Protein AF-A0A166DJD4-F1 (afdb_monomer_lite)

InterPro domains:
  IPR007404 YdjM inner membrane [PF04307] (31-165)

Sequence (188 aa):
MIIVGLLIFIALYLFNLAYILGIMICILAIILYFSNHRGFTHSLVGISILSGLIFLIIILGSSIVTSSINLIPISQMANNKELSIIIITIFMVFLFLNRRLLAAFLILFLSGIVFFPIVNISWYSVLFPLLLGFISHLILDSFTPSGIELFRPFSSKKVHKKFGIAMMILFGLLAIFNWVNILRFGLF

Structure (mmCIF, N/CA/C/O backbone):
data_AF-A0A166DJD4-F1
#
_entry.id   AF-A0A166DJD4-F1
#
loop_
_atom_site.group_PDB
_atom_site.id
_atom_site.type_symbol
_atom_site.label_atom_id
_atom_site.label_alt_id
_atom_site.label_comp_id
_atom_site.label_asym_id
_atom_site.label_entity_id
_atom_site.label_seq_id
_atom_site.pdbx_PDB_ins_code
_atom_site.Cartn_x
_atom_site.Cartn_y
_atom_site.Cartn_z
_atom_site.occupancy
_atom_site.B_iso_or_equiv
_atom_site.auth_seq_id
_atom_site.auth_comp_id
_atom_site.auth_asym_id
_atom_site.auth_atom_id
_atom_site.pdbx_PDB_model_num
ATOM 1 N N . MET A 1 1 ? -11.252 8.119 -13.036 1.00 83.25 1 MET A N 1
ATOM 2 C CA . MET A 1 1 ? -10.478 6.924 -12.626 1.00 83.25 1 MET A CA 1
ATOM 3 C C . MET A 1 1 ? -10.819 5.707 -13.466 1.00 83.25 1 MET A C 1
ATOM 5 O O . MET A 1 1 ? -9.921 5.201 -14.116 1.00 83.25 1 MET A O 1
ATOM 9 N N . ILE A 1 2 ? -12.090 5.294 -13.539 1.00 87.81 2 ILE A N 1
ATOM 10 C CA . ILE A 1 2 ? -12.510 4.148 -14.373 1.00 87.81 2 ILE A CA 1
ATOM 11 C C . ILE A 1 2 ? -12.087 4.328 -15.842 1.00 87.81 2 ILE A C 1
ATOM 13 O O . ILE A 1 2 ? -11.472 3.437 -16.406 1.00 87.81 2 ILE A O 1
ATOM 17 N N . ILE A 1 3 ? -12.302 5.516 -16.425 1.00 89.00 3 ILE A N 1
ATOM 18 C CA . ILE A 1 3 ? -11.871 5.830 -17.803 1.00 89.00 3 ILE A CA 1
ATOM 19 C C . ILE A 1 3 ? -10.354 5.650 -17.982 1.00 89.00 3 ILE A C 1
ATOM 21 O O . ILE A 1 3 ? -9.914 5.074 -18.967 1.00 89.00 3 ILE A O 1
ATOM 25 N N . VAL A 1 4 ? -9.550 6.093 -17.011 1.00 88.06 4 VAL A N 1
ATOM 26 C CA . VAL A 1 4 ? -8.086 5.941 -17.048 1.00 88.06 4 VAL A CA 1
ATOM 27 C C . VAL A 1 4 ? -7.696 4.465 -16.961 1.00 88.06 4 VAL A C 1
ATOM 29 O O . VAL A 1 4 ? -6.849 4.020 -17.723 1.00 88.06 4 VAL A O 1
ATOM 32 N N . GLY A 1 5 ? -8.349 3.689 -16.091 1.00 88.69 5 GLY A N 1
ATOM 33 C CA . GLY A 1 5 ? -8.142 2.241 -16.005 1.00 88.69 5 GLY A CA 1
ATOM 34 C C . GLY A 1 5 ? -8.488 1.513 -17.308 1.00 88.69 5 GLY A C 1
ATOM 35 O O . GLY A 1 5 ? -7.723 0.657 -17.741 1.00 88.69 5 GLY A O 1
ATOM 36 N N . LEU A 1 6 ? -9.581 1.901 -17.975 1.00 91.94 6 LEU A N 1
ATOM 37 C CA . LEU A 1 6 ? -9.972 1.361 -19.282 1.00 91.94 6 LEU A CA 1
ATOM 38 C C . LEU A 1 6 ? -8.968 1.726 -20.381 1.00 91.94 6 LEU A C 1
ATOM 40 O O . LEU A 1 6 ? -8.604 0.866 -21.178 1.00 91.94 6 LEU A O 1
ATOM 44 N N . LEU A 1 7 ? -8.475 2.967 -20.402 1.00 92.94 7 LEU A N 1
ATOM 45 C CA . LEU A 1 7 ? -7.423 3.382 -21.335 1.00 92.94 7 LEU A CA 1
ATOM 46 C C . LEU A 1 7 ? -6.133 2.580 -21.117 1.00 92.94 7 LEU A C 1
ATOM 48 O O . LEU A 1 7 ? -5.547 2.099 -22.084 1.00 92.94 7 LEU A O 1
ATOM 52 N N . ILE A 1 8 ? -5.726 2.382 -19.858 1.00 89.06 8 ILE A N 1
ATOM 53 C CA . ILE A 1 8 ? -4.564 1.553 -19.504 1.00 89.06 8 ILE A CA 1
ATOM 54 C C . ILE A 1 8 ? -4.787 0.099 -19.934 1.00 89.06 8 ILE A C 1
ATOM 56 O O . ILE A 1 8 ? -3.882 -0.512 -20.494 1.00 89.06 8 ILE A O 1
ATOM 60 N N . PHE A 1 9 ? -5.983 -0.452 -19.718 1.00 93.00 9 PHE A N 1
ATOM 61 C CA . PHE A 1 9 ? -6.334 -1.802 -20.161 1.00 93.00 9 PHE A CA 1
ATOM 62 C C . PHE A 1 9 ? -6.191 -1.954 -21.680 1.00 93.00 9 PHE A C 1
ATOM 64 O O . PHE A 1 9 ? -5.499 -2.866 -22.127 1.00 93.00 9 PHE A O 1
ATOM 71 N N . ILE A 1 10 ? -6.787 -1.046 -22.461 1.00 92.12 10 ILE A N 1
ATOM 72 C CA . ILE A 1 10 ? -6.721 -1.081 -23.929 1.00 92.12 10 ILE A CA 1
ATOM 73 C C . ILE A 1 10 ? -5.269 -0.965 -24.395 1.00 92.12 10 ILE A C 1
ATOM 75 O O . ILE A 1 10 ? -4.830 -1.764 -25.217 1.00 92.12 10 ILE A O 1
ATOM 79 N N . ALA A 1 11 ? -4.508 -0.016 -23.842 1.00 90.31 11 ALA A N 1
ATOM 80 C CA . ALA A 1 11 ? -3.104 0.160 -24.192 1.00 90.31 11 ALA A CA 1
ATOM 81 C C . ALA A 1 11 ? -2.297 -1.120 -23.924 1.00 90.31 11 ALA A C 1
ATOM 83 O O . ALA A 1 11 ? -1.640 -1.634 -24.824 1.00 90.31 11 ALA A O 1
ATOM 84 N N . LEU A 1 12 ? -2.389 -1.683 -22.716 1.00 89.50 12 LEU A N 1
ATOM 85 C CA . LEU A 1 12 ? -1.652 -2.897 -22.354 1.00 89.50 12 LEU A CA 1
ATOM 86 C C . LEU A 1 12 ? -2.083 -4.114 -23.179 1.00 89.50 12 LEU A C 1
ATOM 88 O O . LEU A 1 12 ? -1.236 -4.937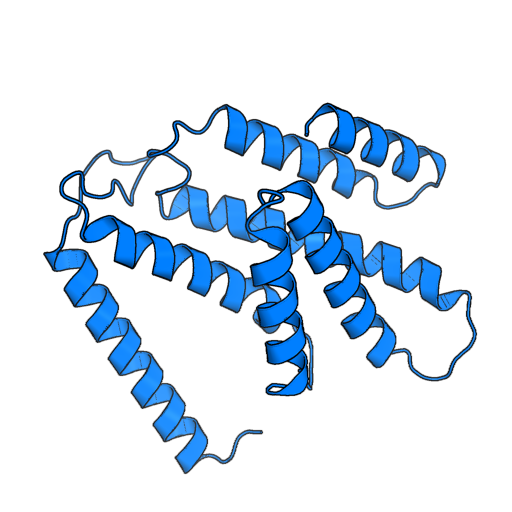 -23.516 1.00 89.50 12 LEU A O 1
ATOM 92 N N . TYR A 1 13 ? -3.366 -4.213 -23.530 1.00 91.69 13 TYR A N 1
ATOM 93 C CA . TYR A 1 13 ? -3.876 -5.269 -24.399 1.00 91.69 13 TYR A CA 1
ATOM 94 C C . TYR A 1 13 ? -3.276 -5.185 -25.809 1.00 91.69 13 TYR A C 1
ATOM 96 O O . TYR A 1 13 ? -2.800 -6.194 -26.325 1.00 91.69 13 TYR A O 1
ATOM 104 N N . LEU A 1 14 ? -3.215 -3.985 -26.402 1.00 92.38 14 LEU A N 1
ATOM 105 C CA . LEU A 1 14 ? -2.620 -3.771 -27.730 1.00 92.38 14 LEU A CA 1
ATOM 106 C C . LEU A 1 14 ? -1.129 -4.135 -27.776 1.00 92.38 14 LEU A C 1
ATOM 108 O O . LEU A 1 14 ? -0.651 -4.628 -28.793 1.00 92.38 14 LEU A O 1
ATOM 112 N N . PHE A 1 15 ? -0.406 -3.928 -26.673 1.00 86.69 15 PHE A N 1
ATOM 113 C CA . PHE A 1 15 ? 1.012 -4.281 -26.553 1.00 86.69 15 PHE A CA 1
ATOM 114 C C . PHE A 1 15 ? 1.261 -5.709 -26.034 1.00 86.69 15 PHE A C 1
ATOM 116 O O . PHE A 1 15 ? 2.413 -6.069 -25.805 1.00 86.69 15 PHE A O 1
ATOM 123 N N . ASN A 1 16 ? 0.213 -6.524 -25.844 1.00 84.38 16 ASN A N 1
ATOM 124 C CA . ASN A 1 16 ? 0.294 -7.877 -25.274 1.00 84.38 16 ASN A CA 1
ATOM 125 C C . ASN A 1 16 ? 1.033 -7.932 -23.914 1.00 84.38 16 ASN A C 1
ATOM 127 O O . ASN A 1 16 ? 1.745 -8.885 -23.598 1.00 84.38 16 ASN A O 1
ATOM 131 N N . LEU A 1 17 ? 0.879 -6.873 -23.116 1.00 86.69 17 LEU A N 1
ATOM 132 C CA . LEU A 1 17 ? 1.403 -6.754 -21.755 1.00 86.69 17 LEU A CA 1
ATOM 133 C C . LEU A 1 17 ? 0.334 -7.187 -20.739 1.00 86.69 17 LEU A C 1
ATOM 135 O O . LEU A 1 17 ? -0.777 -7.572 -21.105 1.00 86.69 17 LEU A O 1
ATOM 139 N N . ALA A 1 18 ? 0.647 -7.120 -19.440 1.00 87.25 18 ALA A N 1
ATOM 140 C CA . ALA A 1 18 ? -0.254 -7.529 -18.359 1.00 87.25 18 ALA A CA 1
ATOM 141 C C . ALA A 1 18 ? -1.491 -6.609 -18.224 1.00 87.25 18 ALA A C 1
ATOM 143 O O . ALA A 1 18 ? -1.618 -5.827 -17.280 1.00 87.25 18 ALA A O 1
ATOM 144 N N . TYR A 1 19 ? -2.443 -6.739 -19.154 1.00 88.31 19 TYR A N 1
ATOM 145 C CA . TYR A 1 19 ? -3.683 -5.960 -19.243 1.00 88.31 19 TYR A CA 1
ATOM 146 C C . TYR A 1 19 ? -4.562 -6.076 -17.993 1.00 88.31 19 TYR A C 1
ATOM 148 O O . TYR A 1 19 ? -5.338 -5.166 -17.694 1.00 88.31 19 TYR A O 1
ATOM 156 N N . ILE A 1 20 ? -4.399 -7.159 -17.223 1.00 89.81 20 ILE A N 1
ATOM 157 C CA . ILE A 1 20 ? -5.046 -7.373 -15.922 1.00 89.81 20 ILE A CA 1
ATOM 158 C C . ILE A 1 20 ? -4.836 -6.158 -15.007 1.00 89.81 20 ILE A C 1
ATOM 160 O O . ILE A 1 20 ? -5.753 -5.787 -14.280 1.00 89.81 20 ILE A O 1
ATOM 164 N N . LEU A 1 21 ? -3.696 -5.462 -15.107 1.00 91.25 21 LEU A N 1
ATOM 165 C CA . LEU A 1 21 ? -3.432 -4.237 -14.351 1.00 91.25 21 LEU A CA 1
ATOM 166 C C . LEU A 1 21 ? -4.505 -3.158 -14.577 1.00 91.25 21 LEU A C 1
ATOM 168 O O . LEU A 1 21 ? -4.983 -2.554 -13.616 1.00 91.25 21 LEU A O 1
ATOM 172 N N . GLY A 1 22 ? -4.932 -2.935 -15.823 1.00 88.88 22 GLY A N 1
ATOM 173 C CA . GLY A 1 22 ? -5.977 -1.955 -16.134 1.00 88.88 22 GLY A CA 1
ATOM 174 C C . GLY A 1 22 ? -7.338 -2.343 -15.545 1.00 88.88 22 GLY A C 1
ATOM 175 O O . GLY A 1 22 ? -8.046 -1.495 -14.994 1.00 88.88 22 GLY A O 1
ATOM 176 N N . ILE A 1 23 ? -7.666 -3.640 -15.560 1.00 91.69 23 ILE A N 1
ATOM 177 C CA . ILE A 1 23 ? -8.874 -4.183 -14.916 1.00 91.69 23 ILE A CA 1
ATOM 178 C C . ILE A 1 23 ? -8.805 -3.973 -13.399 1.00 91.69 23 ILE A C 1
ATOM 180 O O . ILE A 1 23 ? -9.779 -3.525 -12.797 1.00 91.69 23 ILE A O 1
ATOM 184 N N . MET A 1 24 ? -7.653 -4.226 -12.776 1.00 92.75 24 MET A N 1
ATOM 185 C CA . MET A 1 24 ? -7.463 -4.024 -11.338 1.00 92.75 24 MET A CA 1
ATOM 186 C C . MET A 1 24 ? -7.641 -2.562 -10.921 1.00 92.75 24 MET A C 1
ATOM 188 O O . MET A 1 24 ? -8.278 -2.297 -9.902 1.00 92.75 24 MET A O 1
ATOM 192 N N . ILE A 1 25 ? -7.155 -1.607 -11.722 1.00 91.38 25 ILE A N 1
ATOM 193 C CA . ILE A 1 25 ? -7.396 -0.174 -11.485 1.00 91.38 25 ILE A CA 1
ATOM 194 C C . ILE A 1 25 ? -8.893 0.152 -11.592 1.00 91.38 25 ILE A C 1
ATOM 196 O O . ILE A 1 25 ? -9.409 0.932 -10.788 1.00 91.38 25 ILE A O 1
ATOM 200 N N . CYS A 1 26 ? -9.613 -0.458 -12.540 1.00 91.69 26 CYS A N 1
ATOM 201 C CA . CYS A 1 26 ? -11.065 -0.296 -12.647 1.00 91.69 26 CYS A CA 1
ATOM 202 C C . CYS A 1 26 ? -11.788 -0.857 -11.417 1.00 91.69 26 CYS A C 1
ATOM 204 O O . CYS A 1 26 ? -12.622 -0.160 -10.844 1.00 91.69 26 CYS A O 1
ATOM 206 N N . ILE A 1 27 ? -11.435 -2.067 -10.972 1.00 91.69 27 ILE A N 1
ATOM 207 C CA . ILE A 1 27 ? -11.996 -2.694 -9.766 1.00 91.69 27 ILE A CA 1
ATOM 208 C C . ILE A 1 27 ? -11.734 -1.818 -8.540 1.00 91.69 27 ILE A C 1
ATOM 210 O O . ILE A 1 27 ? -12.657 -1.545 -7.776 1.00 91.69 27 ILE A O 1
ATOM 214 N N . LEU A 1 28 ? -10.506 -1.320 -8.376 1.00 91.06 28 LEU A N 1
ATOM 215 C CA . LEU A 1 28 ? -10.152 -0.428 -7.276 1.00 91.06 28 LEU A CA 1
ATOM 216 C C . LEU A 1 28 ? -11.001 0.853 -7.301 1.00 91.06 28 LEU A C 1
ATOM 218 O O . LEU A 1 28 ? -11.535 1.258 -6.270 1.00 91.06 28 LEU A O 1
ATOM 222 N N . ALA A 1 29 ? -11.198 1.457 -8.476 1.00 89.12 29 ALA A N 1
ATOM 223 C CA . ALA A 1 29 ? -12.053 2.633 -8.628 1.00 89.12 29 ALA A CA 1
ATOM 224 C C . ALA A 1 29 ? -13.533 2.338 -8.320 1.00 89.12 29 ALA A C 1
ATOM 226 O O . ALA A 1 29 ? -14.193 3.163 -7.693 1.00 89.12 29 ALA A O 1
ATOM 227 N N . ILE A 1 30 ? -14.046 1.172 -8.720 1.00 89.44 30 ILE A N 1
ATOM 228 C CA . ILE A 1 30 ? -15.419 0.730 -8.434 1.00 89.44 30 ILE A CA 1
ATOM 229 C C . ILE A 1 30 ? -15.608 0.515 -6.929 1.00 89.44 30 ILE A C 1
ATOM 231 O O . ILE A 1 30 ? -16.580 1.010 -6.362 1.00 89.44 30 ILE A O 1
ATOM 235 N N . ILE A 1 31 ? -14.669 -0.166 -6.265 1.00 88.75 31 ILE A N 1
ATOM 236 C CA . ILE A 1 31 ? -14.716 -0.389 -4.814 1.00 88.75 31 ILE A CA 1
ATOM 237 C C . ILE A 1 31 ? -14.723 0.946 -4.071 1.00 88.75 31 ILE A C 1
ATOM 239 O O . ILE A 1 31 ? -15.539 1.136 -3.173 1.00 88.75 31 ILE A O 1
ATOM 243 N N . LEU A 1 32 ? -13.854 1.883 -4.453 1.00 86.38 32 LEU A N 1
ATOM 244 C CA . LEU A 1 32 ? -13.811 3.207 -3.829 1.00 86.38 32 LEU A CA 1
ATOM 245 C C . LEU A 1 32 ? -15.068 4.037 -4.122 1.00 86.38 32 LEU A C 1
ATOM 247 O O . LEU A 1 32 ? -15.482 4.813 -3.269 1.00 86.38 32 LEU A O 1
ATOM 251 N N . TYR A 1 33 ? -15.688 3.861 -5.292 1.00 85.44 33 TYR A N 1
ATOM 252 C CA . TYR A 1 33 ? -16.924 4.552 -5.662 1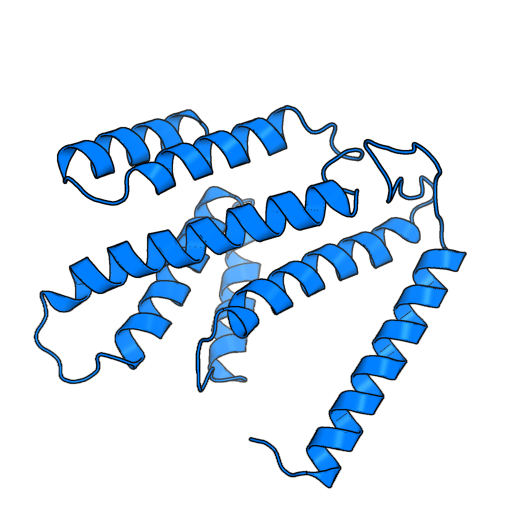.00 85.44 33 TYR A CA 1
ATOM 253 C C . TYR A 1 33 ? -18.144 4.041 -4.883 1.00 85.44 33 TYR A C 1
ATOM 255 O O . TYR A 1 33 ? -18.934 4.841 -4.387 1.00 85.44 33 TYR A O 1
ATOM 263 N N . PHE A 1 34 ? -18.299 2.719 -4.755 1.00 82.56 34 PHE A N 1
ATOM 264 C CA . PHE A 1 34 ? -19.440 2.109 -4.057 1.00 82.56 34 PHE A CA 1
ATOM 265 C C . PHE A 1 34 ? -19.237 1.963 -2.550 1.00 82.56 34 PHE A C 1
ATOM 267 O O . PHE A 1 34 ? -20.206 1.768 -1.810 1.00 82.56 34 PHE A O 1
ATOM 274 N N . SER A 1 35 ? -18.001 2.042 -2.060 1.00 79.38 35 SER A N 1
ATOM 275 C CA . SER A 1 35 ? -17.764 2.049 -0.625 1.00 79.38 35 SER A CA 1
ATOM 276 C C . SER A 1 35 ? -18.286 3.354 -0.040 1.00 79.38 35 SER A C 1
ATOM 278 O O . SER A 1 35 ? -17.671 4.408 -0.184 1.00 79.38 35 SER A O 1
ATOM 280 N N . ASN A 1 36 ? -19.393 3.275 0.703 1.00 66.75 36 ASN A N 1
ATOM 281 C CA . ASN A 1 36 ? -19.793 4.348 1.608 1.00 66.75 36 ASN A CA 1
ATOM 282 C C . ASN A 1 36 ? -18.572 4.759 2.440 1.00 66.75 36 ASN A C 1
ATOM 284 O O . ASN A 1 36 ? -17.960 3.905 3.082 1.00 66.75 36 ASN A O 1
ATOM 288 N N . HIS A 1 37 ? -18.247 6.054 2.437 1.00 62.00 37 HIS A N 1
ATOM 289 C CA . HIS A 1 37 ? -16.980 6.654 2.888 1.00 62.00 37 HIS A CA 1
ATOM 290 C C . HIS A 1 37 ? -16.527 6.311 4.328 1.00 62.00 37 HIS A C 1
ATOM 292 O O . HIS A 1 37 ? -15.464 6.749 4.739 1.00 62.00 37 HIS A O 1
ATOM 298 N N . ARG A 1 38 ? -17.329 5.569 5.109 1.00 63.19 38 ARG A N 1
ATOM 299 C CA . ARG A 1 38 ? -17.062 5.128 6.495 1.00 63.19 38 ARG A CA 1
ATOM 300 C C . ARG A 1 38 ? -17.353 3.644 6.763 1.00 63.19 38 ARG A C 1
ATOM 302 O O . ARG A 1 38 ? -17.239 3.198 7.896 1.00 63.19 38 ARG A O 1
ATOM 309 N N . GLY A 1 39 ? -17.802 2.900 5.752 1.00 73.81 39 GLY A N 1
ATOM 310 C CA . GLY A 1 39 ? -18.260 1.520 5.897 1.00 73.81 39 GLY A CA 1
ATOM 311 C C . GLY A 1 39 ? -17.175 0.519 5.524 1.00 73.81 39 GLY A C 1
ATOM 312 O O . GLY A 1 39 ? -16.360 0.127 6.349 1.00 73.81 39 GLY A O 1
ATOM 313 N N . PHE A 1 40 ? -17.186 0.081 4.266 1.00 80.00 40 PHE A N 1
ATOM 314 C CA . PHE A 1 40 ? -16.325 -1.004 3.802 1.00 80.00 40 PHE A CA 1
ATOM 315 C C . PHE A 1 40 ? -14.837 -0.625 3.842 1.00 80.00 40 PHE A C 1
ATOM 317 O O . PHE A 1 40 ? -14.041 -1.382 4.390 1.00 80.00 40 PHE A O 1
ATOM 324 N N . THR A 1 41 ? -14.461 0.571 3.383 1.00 83.38 41 THR A N 1
ATOM 325 C CA . THR A 1 41 ? -13.067 1.064 3.416 1.00 83.38 41 THR A CA 1
ATOM 326 C C . THR A 1 41 ? -12.469 1.194 4.820 1.00 83.38 41 THR A C 1
ATOM 328 O O . THR A 1 41 ? -11.251 1.149 4.947 1.00 83.38 41 THR A O 1
ATOM 331 N N . HIS A 1 42 ? -13.296 1.303 5.867 1.00 83.62 42 HIS A N 1
ATOM 332 C CA . HIS A 1 42 ? -12.861 1.371 7.272 1.00 83.62 42 HIS A CA 1
ATOM 333 C C . HIS A 1 42 ? -13.135 0.062 8.036 1.00 83.62 42 HIS A C 1
ATOM 335 O O . HIS A 1 42 ? -13.216 0.044 9.263 1.00 83.62 42 HIS A O 1
ATOM 341 N N . SER A 1 43 ? -13.276 -1.050 7.314 1.00 88.50 43 SER A N 1
ATOM 342 C CA . SER A 1 43 ? -13.368 -2.392 7.891 1.00 88.50 43 SER A CA 1
ATOM 343 C C . SER A 1 43 ? -12.062 -3.155 7.689 1.00 88.50 43 SER A C 1
ATOM 345 O O . SER A 1 43 ? -11.330 -2.908 6.729 1.00 88.50 43 SER A O 1
ATOM 347 N N . LEU A 1 44 ? -11.779 -4.128 8.558 1.00 87.62 44 LEU A N 1
ATOM 348 C CA . LEU A 1 44 ? -10.606 -4.998 8.414 1.00 87.62 44 LEU A CA 1
ATOM 349 C C . LEU A 1 44 ? -10.635 -5.770 7.089 1.00 87.62 44 LEU A C 1
ATOM 351 O O . LEU A 1 44 ? -9.600 -5.942 6.452 1.00 87.62 44 LEU A O 1
ATOM 355 N N . VAL A 1 45 ? -11.828 -6.189 6.661 1.00 88.25 45 VAL A N 1
ATOM 356 C CA . VAL A 1 45 ? -12.043 -6.913 5.401 1.00 88.25 45 VAL A CA 1
ATOM 357 C C . VAL A 1 45 ? -11.806 -6.000 4.201 1.00 88.25 45 VAL A C 1
ATOM 359 O O . VAL A 1 45 ? -11.124 -6.376 3.253 1.00 88.25 45 VAL A O 1
ATOM 362 N N . GLY A 1 46 ? -12.335 -4.778 4.232 1.00 88.81 46 GLY A N 1
ATOM 363 C CA . GLY A 1 46 ? -12.101 -3.825 3.152 1.00 88.81 46 GLY A CA 1
ATOM 364 C C . GLY A 1 46 ? -10.638 -3.414 3.059 1.00 88.81 46 GLY A C 1
ATOM 365 O O . GLY A 1 46 ? -10.106 -3.333 1.958 1.00 88.81 46 GLY A O 1
ATOM 366 N N . ILE A 1 47 ? -9.955 -3.239 4.190 1.00 90.31 47 ILE A N 1
ATOM 367 C CA . ILE A 1 47 ? -8.522 -2.929 4.213 1.00 90.31 47 ILE A CA 1
ATOM 368 C C . ILE A 1 47 ? -7.676 -4.078 3.679 1.00 90.31 47 ILE A C 1
ATOM 370 O O . ILE A 1 47 ? -6.744 -3.823 2.914 1.00 90.31 47 ILE A O 1
ATOM 374 N N . SER A 1 48 ? -7.976 -5.330 4.028 1.00 90.44 48 SER A N 1
ATOM 375 C CA . SER A 1 48 ? -7.228 -6.469 3.485 1.00 90.44 48 SER A CA 1
ATOM 376 C C . SER A 1 48 ? -7.416 -6.587 1.969 1.00 90.44 48 SER A C 1
ATOM 378 O O . SER A 1 48 ? -6.444 -6.783 1.243 1.00 90.44 48 SER A O 1
ATOM 380 N N . ILE A 1 49 ? -8.634 -6.361 1.470 1.00 91.50 49 ILE A N 1
ATOM 381 C CA . ILE A 1 49 ? -8.926 -6.358 0.030 1.00 91.50 49 ILE A CA 1
ATOM 382 C C . ILE A 1 49 ? -8.231 -5.183 -0.674 1.00 91.50 49 ILE A C 1
ATOM 384 O O . ILE A 1 49 ? -7.576 -5.384 -1.695 1.00 91.50 49 ILE A O 1
ATOM 388 N N . LEU A 1 50 ? -8.328 -3.963 -0.135 1.00 91.69 50 LEU A N 1
ATOM 389 C CA . LEU A 1 50 ? -7.714 -2.766 -0.723 1.00 91.69 50 LEU A CA 1
ATOM 390 C C . LEU A 1 50 ? -6.186 -2.859 -0.732 1.00 91.69 50 LEU A C 1
ATOM 392 O O . LEU A 1 50 ? -5.568 -2.581 -1.757 1.00 91.69 50 LEU A O 1
ATOM 396 N N . SER A 1 51 ? -5.576 -3.284 0.375 1.00 92.12 51 SER A N 1
ATOM 397 C CA . SER A 1 51 ? -4.124 -3.486 0.450 1.00 92.12 51 SER A CA 1
ATOM 398 C C . SER A 1 51 ? -3.655 -4.582 -0.505 1.00 92.12 51 SER A C 1
ATOM 400 O O . SER A 1 51 ? -2.666 -4.370 -1.201 1.00 92.12 51 SER A O 1
ATOM 402 N N . GLY A 1 52 ? -4.386 -5.696 -0.618 1.00 92.50 52 GLY A N 1
ATOM 403 C CA . GLY A 1 52 ? -4.100 -6.751 -1.592 1.00 92.50 52 GLY A CA 1
ATOM 404 C C . GLY A 1 52 ? -4.186 -6.261 -3.041 1.00 92.50 52 GLY A C 1
ATOM 405 O O . GLY A 1 52 ? -3.288 -6.533 -3.837 1.00 92.50 52 GLY A O 1
ATOM 406 N N . LEU A 1 53 ? -5.217 -5.481 -3.381 1.00 92.94 53 LEU A N 1
ATOM 407 C CA . LEU A 1 53 ? -5.363 -4.888 -4.714 1.00 92.94 53 LEU A CA 1
ATOM 408 C C . LEU A 1 53 ? -4.231 -3.906 -5.033 1.00 92.94 53 LEU A C 1
ATOM 410 O O . LEU A 1 53 ? -3.639 -3.993 -6.107 1.00 92.94 53 LEU A O 1
ATOM 414 N N . ILE A 1 54 ? -3.900 -3.000 -4.110 1.00 92.88 54 ILE A N 1
ATOM 415 C CA . ILE A 1 54 ? -2.801 -2.039 -4.290 1.00 92.88 54 ILE A CA 1
ATOM 416 C C . ILE A 1 54 ? -1.463 -2.776 -4.422 1.00 92.88 54 ILE A C 1
ATOM 418 O O . ILE A 1 54 ? -0.684 -2.467 -5.322 1.00 92.88 54 ILE A O 1
ATOM 422 N N . PHE A 1 55 ? -1.218 -3.781 -3.579 1.00 93.25 55 PHE A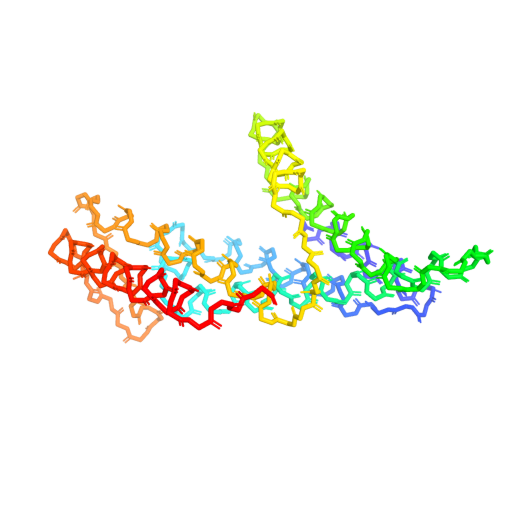 N 1
ATOM 423 C CA . PHE A 1 55 ? -0.029 -4.628 -3.646 1.00 93.25 55 PHE A CA 1
ATOM 424 C C . PHE A 1 55 ? 0.109 -5.302 -5.016 1.00 93.25 55 PHE A C 1
ATOM 426 O O . PHE A 1 55 ? 1.157 -5.200 -5.651 1.00 93.25 55 PHE A O 1
ATOM 433 N N . LEU A 1 56 ? -0.956 -5.934 -5.511 1.00 92.00 56 LEU A N 1
ATOM 434 C CA . LEU A 1 56 ? -0.951 -6.590 -6.818 1.00 92.00 56 LEU A CA 1
ATOM 435 C C . LEU A 1 56 ? -0.721 -5.597 -7.967 1.00 92.00 56 LEU A C 1
ATOM 437 O O . LEU A 1 56 ? 0.034 -5.909 -8.886 1.00 92.00 56 LEU A O 1
ATOM 441 N N . ILE A 1 57 ? -1.297 -4.390 -7.901 1.00 92.81 57 ILE A N 1
ATOM 442 C CA . ILE A 1 57 ? -1.033 -3.333 -8.892 1.00 92.81 57 ILE A CA 1
ATOM 443 C C . ILE A 1 57 ? 0.449 -2.928 -8.874 1.00 92.81 57 ILE A C 1
ATOM 445 O O . ILE A 1 57 ? 1.045 -2.776 -9.939 1.00 92.81 57 ILE A O 1
ATOM 449 N N . ILE A 1 58 ? 1.060 -2.795 -7.693 1.00 91.38 58 ILE A N 1
ATOM 450 C CA . ILE A 1 58 ? 2.486 -2.457 -7.560 1.00 91.38 58 ILE A CA 1
ATOM 451 C C . ILE A 1 58 ? 3.369 -3.567 -8.143 1.00 91.38 58 ILE A C 1
ATOM 453 O O . ILE A 1 58 ? 4.291 -3.262 -8.894 1.00 91.38 58 ILE A O 1
ATOM 457 N N . ILE A 1 59 ? 3.090 -4.840 -7.848 1.00 89.25 59 ILE A N 1
ATOM 458 C CA . ILE A 1 59 ? 3.897 -5.972 -8.337 1.00 89.25 59 ILE A CA 1
ATOM 459 C C . ILE A 1 59 ? 3.737 -6.183 -9.849 1.00 89.25 59 ILE A C 1
ATOM 461 O O . ILE A 1 59 ? 4.724 -6.361 -10.562 1.00 89.25 59 ILE A O 1
ATOM 465 N N . LEU A 1 60 ? 2.510 -6.142 -10.371 1.00 88.62 60 LEU A N 1
ATOM 466 C CA . LEU A 1 60 ? 2.288 -6.280 -11.812 1.00 88.62 60 LEU A CA 1
ATOM 467 C C . LEU A 1 60 ? 2.830 -5.064 -12.568 1.00 88.62 60 LEU A C 1
ATOM 469 O O . LEU A 1 60 ? 3.480 -5.218 -13.601 1.00 88.62 60 LEU A O 1
ATOM 473 N N . GLY A 1 61 ? 2.633 -3.858 -12.037 1.00 88.75 61 GLY A N 1
ATOM 474 C CA . GLY A 1 61 ? 3.150 -2.637 -12.645 1.00 88.75 61 GLY A CA 1
ATOM 475 C C . GLY A 1 61 ? 4.676 -2.585 -12.652 1.00 88.75 61 GLY A C 1
ATOM 476 O O . GLY A 1 61 ? 5.264 -2.231 -13.672 1.00 88.75 61 GLY A O 1
ATOM 477 N N . SER A 1 62 ? 5.331 -3.021 -11.572 1.00 87.12 62 SER A N 1
ATOM 478 C CA . SER A 1 62 ? 6.794 -3.114 -11.521 1.00 87.12 62 SER A CA 1
ATOM 479 C C . SER A 1 62 ? 7.341 -4.151 -12.507 1.00 87.12 62 SER A C 1
ATOM 481 O O . SER A 1 62 ? 8.365 -3.909 -13.146 1.00 87.12 62 SER A O 1
ATOM 483 N N . SER A 1 63 ? 6.636 -5.266 -12.730 1.00 84.31 63 SER A N 1
ATOM 484 C CA . SER A 1 63 ? 7.021 -6.251 -13.752 1.00 84.31 63 SER A CA 1
ATOM 485 C C . SER A 1 63 ? 6.982 -5.681 -15.181 1.00 84.31 63 SER A C 1
ATOM 487 O O . SER A 1 63 ? 7.888 -5.935 -15.974 1.00 84.31 63 SER A O 1
ATOM 489 N N . ILE A 1 64 ? 5.998 -4.828 -15.493 1.00 85.56 64 ILE A N 1
ATOM 490 C CA . ILE A 1 64 ? 5.925 -4.136 -16.790 1.00 85.56 64 ILE A CA 1
ATOM 491 C C . ILE A 1 64 ? 7.092 -3.152 -16.921 1.00 85.56 64 ILE A C 1
ATOM 493 O O . ILE A 1 64 ? 7.803 -3.165 -17.924 1.00 85.56 64 ILE A O 1
ATOM 497 N N . VAL A 1 65 ? 7.327 -2.336 -15.892 1.00 85.44 65 VAL A N 1
ATOM 498 C CA . VAL A 1 65 ? 8.392 -1.323 -15.900 1.00 85.44 65 VAL A CA 1
ATOM 499 C C . VAL A 1 65 ? 9.785 -1.965 -15.967 1.00 85.44 65 VAL A C 1
ATOM 501 O O . VAL A 1 65 ? 10.648 -1.487 -16.692 1.00 85.44 65 VAL A O 1
ATOM 504 N N . THR A 1 66 ? 10.026 -3.082 -15.280 1.00 80.50 66 THR A N 1
ATOM 505 C CA . THR A 1 66 ? 11.304 -3.809 -15.410 1.00 80.50 66 THR A CA 1
ATOM 506 C C . THR A 1 66 ? 11.499 -4.390 -16.806 1.00 80.50 66 THR A C 1
ATOM 508 O O . THR A 1 66 ? 12.604 -4.307 -17.340 1.00 80.50 66 THR A O 1
ATOM 511 N N . SER A 1 67 ? 10.443 -4.928 -17.426 1.00 75.81 67 SER A N 1
ATOM 512 C CA . SER A 1 67 ? 10.529 -5.456 -18.792 1.00 75.81 67 SER A CA 1
ATOM 513 C C . SER A 1 67 ? 10.863 -4.376 -19.828 1.00 75.81 67 SER A C 1
ATOM 515 O O . SER A 1 67 ? 11.627 -4.646 -20.752 1.00 75.81 67 SER A O 1
ATOM 517 N N . SER A 1 68 ? 10.381 -3.141 -19.642 1.00 72.81 68 SER A N 1
ATOM 518 C CA . SER A 1 68 ? 10.736 -2.017 -20.515 1.00 72.81 68 SER A CA 1
ATOM 519 C C . SER A 1 68 ? 12.139 -1.466 -20.237 1.00 72.81 68 SER A C 1
ATOM 521 O O . SER A 1 68 ? 12.830 -1.076 -21.175 1.00 72.81 68 SER A O 1
ATOM 523 N N . ILE A 1 69 ? 12.597 -1.479 -18.979 1.00 69.00 69 ILE A N 1
ATOM 524 C CA . ILE A 1 69 ? 13.951 -1.035 -18.599 1.00 69.00 69 ILE A CA 1
ATOM 525 C C . ILE A 1 69 ? 15.031 -2.021 -19.074 1.00 69.00 69 ILE A C 1
ATOM 527 O O . ILE A 1 69 ? 16.110 -1.590 -19.471 1.00 69.00 69 ILE A O 1
ATOM 531 N N . ASN A 1 70 ? 14.750 -3.328 -19.108 1.00 61.34 70 ASN A N 1
ATOM 532 C CA . ASN A 1 70 ? 15.702 -4.354 -19.563 1.00 61.34 70 ASN A CA 1
ATOM 533 C C . ASN A 1 70 ? 16.065 -4.268 -21.063 1.00 61.34 70 ASN A C 1
ATOM 535 O O . ASN A 1 70 ? 16.949 -4.993 -21.514 1.00 61.34 70 ASN A O 1
ATOM 539 N N . LEU A 1 71 ? 15.433 -3.372 -21.830 1.00 56.16 71 LEU A N 1
ATOM 540 C CA . LEU A 1 71 ? 15.868 -2.998 -23.182 1.00 56.16 71 LEU A CA 1
ATOM 541 C C . LEU A 1 71 ? 17.146 -2.131 -23.178 1.00 56.16 71 LEU A C 1
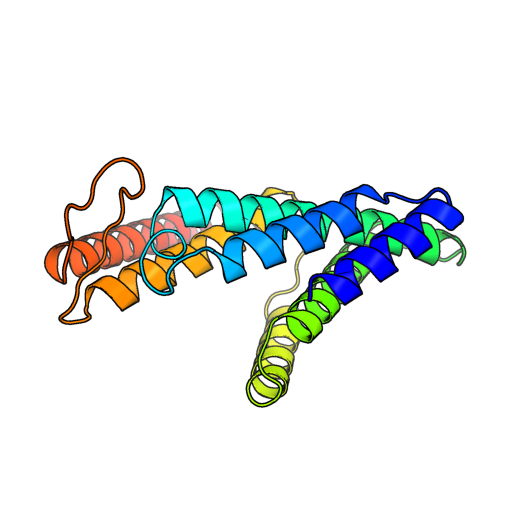ATOM 543 O O . LEU A 1 71 ? 17.726 -1.889 -24.234 1.00 56.16 71 LEU A O 1
ATOM 547 N N . ILE A 1 72 ? 17.601 -1.679 -22.003 1.00 56.59 72 ILE A N 1
ATOM 548 C CA . ILE A 1 72 ? 18.819 -0.892 -21.800 1.00 56.59 72 ILE A CA 1
ATOM 549 C C . ILE A 1 72 ? 19.866 -1.816 -21.146 1.00 56.59 72 ILE A C 1
ATOM 551 O O . ILE A 1 72 ? 19.671 -2.242 -20.005 1.00 56.59 72 ILE A O 1
ATOM 555 N N . PRO A 1 73 ? 20.969 -2.168 -21.834 1.00 50.28 73 PRO A N 1
ATOM 556 C CA . PRO A 1 73 ? 21.932 -3.141 -21.336 1.00 50.28 73 PRO A CA 1
ATOM 557 C C . PRO A 1 73 ? 22.832 -2.475 -20.296 1.00 50.28 73 PRO A C 1
ATOM 559 O O . PRO A 1 73 ? 23.904 -1.968 -20.615 1.00 50.28 73 PRO A O 1
ATOM 562 N N . ILE A 1 74 ? 22.394 -2.441 -19.040 1.00 48.78 74 ILE A N 1
ATOM 563 C CA . ILE A 1 74 ? 23.239 -2.019 -17.923 1.00 48.78 74 ILE A CA 1
ATOM 564 C C . ILE A 1 74 ? 23.132 -3.077 -16.829 1.00 48.78 74 ILE A C 1
ATOM 566 O O . ILE A 1 74 ? 22.051 -3.482 -16.411 1.00 48.78 74 ILE A O 1
ATOM 570 N N . SER A 1 75 ? 24.303 -3.537 -16.414 1.00 47.91 75 SER A N 1
ATOM 571 C CA . SER A 1 75 ? 24.673 -4.630 -15.513 1.00 47.91 75 SER A CA 1
ATOM 572 C C . SER A 1 75 ? 24.125 -4.545 -14.071 1.00 47.91 75 SER A C 1
ATOM 574 O O . SER A 1 75 ? 24.839 -4.848 -13.118 1.00 47.91 75 SER A O 1
ATOM 576 N N . GLN A 1 76 ? 22.862 -4.150 -13.873 1.00 56.41 76 GLN A N 1
ATOM 577 C CA . GLN A 1 76 ? 22.261 -3.877 -12.558 1.00 56.41 76 GLN A CA 1
ATOM 578 C C . GLN A 1 76 ? 20.802 -4.365 -12.435 1.00 56.41 76 GLN A C 1
ATOM 580 O O . GLN A 1 76 ? 19.900 -3.635 -12.028 1.00 56.41 76 GLN A O 1
ATOM 585 N N . MET A 1 77 ? 20.546 -5.639 -12.746 1.00 52.00 77 MET A N 1
ATOM 586 C CA . MET A 1 77 ? 19.189 -6.215 -12.750 1.00 52.00 77 MET A CA 1
ATOM 587 C C . MET A 1 77 ? 18.483 -6.204 -11.372 1.00 52.00 77 MET A C 1
ATOM 589 O O . MET A 1 77 ? 17.253 -6.241 -11.318 1.00 52.00 77 MET A O 1
ATOM 593 N N . ALA A 1 78 ? 19.235 -6.126 -10.264 1.00 54.16 78 ALA A N 1
ATOM 594 C CA . ALA A 1 78 ? 18.693 -5.976 -8.907 1.00 54.16 78 ALA A CA 1
ATOM 595 C C . ALA A 1 78 ? 18.187 -4.544 -8.635 1.00 54.16 78 ALA A C 1
ATOM 597 O O . ALA A 1 78 ? 17.028 -4.381 -8.257 1.00 54.16 78 ALA A O 1
ATOM 598 N N . ASN A 1 79 ? 18.984 -3.516 -8.962 1.00 61.22 79 ASN A N 1
ATOM 599 C CA . ASN A 1 79 ? 18.588 -2.102 -8.841 1.00 61.22 79 ASN A CA 1
ATOM 600 C C . ASN A 1 79 ? 17.367 -1.767 -9.715 1.00 61.22 79 ASN A C 1
ATOM 602 O O . ASN A 1 79 ? 16.523 -0.954 -9.338 1.00 61.22 79 ASN A O 1
ATOM 606 N N . ASN A 1 80 ? 17.225 -2.429 -10.869 1.00 69.00 80 ASN A N 1
ATOM 607 C CA . ASN A 1 80 ? 16.111 -2.188 -11.789 1.00 69.00 80 ASN A CA 1
ATOM 608 C C . ASN A 1 80 ? 14.743 -2.515 -11.163 1.00 69.00 80 ASN A C 1
ATOM 610 O O . ASN A 1 80 ? 13.755 -1.834 -11.451 1.00 69.00 80 ASN A O 1
ATOM 614 N N . LYS A 1 81 ? 14.669 -3.520 -10.277 1.00 74.56 81 LYS A N 1
ATOM 615 C CA . LYS A 1 81 ? 13.423 -3.865 -9.571 1.00 74.56 81 LYS A CA 1
ATOM 616 C C . LYS A 1 81 ? 13.041 -2.792 -8.557 1.00 74.56 81 LYS A C 1
ATOM 618 O O . LYS A 1 81 ? 11.873 -2.416 -8.484 1.00 74.56 81 LYS A O 1
ATOM 623 N N . GLU A 1 82 ? 14.007 -2.254 -7.829 1.00 78.00 82 GLU A N 1
ATOM 624 C CA . GLU A 1 82 ? 13.764 -1.216 -6.825 1.00 78.00 82 GLU A CA 1
ATOM 625 C C . GLU A 1 82 ? 13.281 0.079 -7.465 1.00 78.00 82 GLU A C 1
ATOM 627 O O . GLU A 1 82 ? 12.234 0.614 -7.090 1.00 78.00 82 GLU A O 1
ATOM 632 N N . LEU A 1 83 ? 13.959 0.500 -8.532 1.00 80.62 83 LEU A N 1
ATOM 633 C CA . LEU A 1 83 ? 13.554 1.650 -9.333 1.00 80.62 83 LEU A CA 1
ATOM 634 C C . LEU A 1 83 ? 12.148 1.470 -9.915 1.00 80.62 83 LEU A C 1
ATOM 636 O O . LEU A 1 83 ? 11.337 2.392 -9.859 1.00 80.62 83 LEU A O 1
ATOM 640 N N . SER A 1 84 ? 11.811 0.275 -10.410 1.00 84.69 84 SER A N 1
ATOM 641 C CA . SER A 1 84 ? 10.475 0.011 -10.956 1.00 84.69 84 SER A CA 1
ATOM 642 C C . SER A 1 84 ? 9.355 0.134 -9.913 1.00 84.69 84 SER A C 1
ATOM 644 O O . SER A 1 84 ? 8.272 0.633 -10.227 1.00 84.69 84 SER A O 1
ATOM 646 N N . ILE A 1 85 ? 9.621 -0.255 -8.659 1.00 86.19 85 ILE A N 1
ATOM 647 C CA . ILE A 1 85 ? 8.671 -0.135 -7.546 1.00 86.19 85 ILE A CA 1
ATOM 648 C C . ILE A 1 85 ? 8.526 1.330 -7.115 1.00 86.19 85 ILE A C 1
ATOM 650 O O . ILE A 1 85 ? 7.417 1.792 -6.840 1.00 86.19 85 ILE A O 1
ATOM 654 N N . ILE A 1 86 ? 9.612 2.100 -7.126 1.00 87.25 86 ILE A N 1
ATOM 655 C CA . ILE A 1 86 ? 9.568 3.546 -6.872 1.00 87.25 86 ILE A CA 1
ATOM 656 C C . ILE A 1 86 ? 8.738 4.251 -7.958 1.00 87.25 86 ILE A C 1
ATOM 658 O O . ILE A 1 86 ? 7.845 5.038 -7.650 1.00 87.25 86 ILE A O 1
ATOM 662 N N . ILE A 1 87 ? 8.958 3.916 -9.231 1.00 88.50 87 ILE A N 1
ATOM 663 C CA . ILE A 1 87 ? 8.221 4.510 -10.356 1.00 88.50 87 ILE A CA 1
ATOM 664 C C . ILE A 1 87 ? 6.726 4.191 -10.257 1.00 88.50 87 ILE A C 1
ATOM 666 O O . ILE A 1 87 ? 5.895 5.099 -10.352 1.00 88.50 87 ILE A O 1
ATOM 670 N N . ILE A 1 88 ? 6.360 2.923 -10.032 1.00 90.44 88 ILE A N 1
ATOM 671 C CA . ILE A 1 88 ? 4.943 2.543 -9.971 1.00 90.44 88 ILE A CA 1
ATOM 672 C C . ILE A 1 88 ? 4.246 3.106 -8.727 1.00 90.44 88 ILE A C 1
ATOM 674 O O . ILE A 1 88 ? 3.078 3.482 -8.808 1.00 90.44 88 ILE A O 1
ATOM 678 N N . THR A 1 89 ? 4.937 3.228 -7.588 1.00 89.12 89 THR A N 1
ATOM 679 C CA . THR A 1 89 ? 4.352 3.839 -6.381 1.00 89.12 89 THR A CA 1
ATOM 680 C C . THR A 1 89 ? 4.104 5.333 -6.579 1.00 89.12 89 THR A C 1
ATOM 682 O O . THR A 1 89 ? 3.015 5.804 -6.252 1.00 89.12 89 THR A O 1
ATOM 685 N N . ILE A 1 90 ? 5.032 6.065 -7.204 1.00 90.25 90 ILE A N 1
ATOM 686 C CA . ILE A 1 90 ? 4.827 7.474 -7.584 1.00 90.25 90 ILE A CA 1
ATOM 687 C C . ILE A 1 90 ? 3.653 7.609 -8.560 1.00 90.25 90 ILE A C 1
ATOM 689 O O . ILE A 1 90 ? 2.795 8.473 -8.369 1.00 90.25 90 ILE A O 1
ATOM 693 N N . PHE A 1 91 ? 3.572 6.739 -9.571 1.00 90.25 91 PHE A N 1
ATOM 694 C CA . PHE A 1 91 ? 2.458 6.730 -10.520 1.00 90.25 91 PHE A CA 1
ATOM 695 C C . PHE A 1 91 ? 1.111 6.494 -9.821 1.00 90.25 91 PHE A C 1
ATOM 697 O O . PHE A 1 91 ? 0.149 7.225 -10.058 1.00 90.25 91 PHE A O 1
ATOM 704 N N . MET A 1 92 ? 1.046 5.528 -8.903 1.00 89.00 92 MET A N 1
ATOM 705 C CA . MET A 1 92 ? -0.156 5.266 -8.110 1.00 89.00 92 MET A CA 1
ATOM 706 C C . MET A 1 92 ? -0.534 6.466 -7.242 1.00 89.00 92 MET A C 1
ATOM 708 O O . MET A 1 92 ? -1.687 6.889 -7.232 1.00 89.00 92 MET A O 1
ATOM 712 N N . VAL A 1 93 ? 0.422 7.080 -6.554 1.00 89.50 93 VAL A N 1
ATOM 713 C CA . VAL A 1 93 ? 0.151 8.267 -5.733 1.00 89.50 93 VAL A CA 1
ATOM 714 C C . VAL A 1 93 ? -0.368 9.414 -6.592 1.00 89.50 93 VAL A C 1
ATOM 716 O O . VAL A 1 93 ? -1.330 10.072 -6.206 1.00 89.50 93 VAL A O 1
ATOM 719 N N . PHE A 1 94 ? 0.206 9.622 -7.775 1.00 89.25 94 PHE A N 1
ATOM 720 C CA . PHE A 1 94 ? -0.275 10.626 -8.718 1.00 89.25 94 PHE A CA 1
ATOM 721 C C . PHE A 1 94 ? -1.730 10.385 -9.151 1.00 89.25 94 PHE A C 1
ATOM 723 O O . PHE A 1 94 ? -2.497 11.340 -9.276 1.00 89.25 94 PHE A O 1
ATOM 730 N N . LEU A 1 95 ? -2.132 9.125 -9.344 1.00 85.94 95 LEU A N 1
ATOM 731 C CA . LEU A 1 95 ? -3.499 8.775 -9.738 1.00 85.94 95 LEU A CA 1
ATOM 732 C C . LEU A 1 95 ? -4.535 8.954 -8.618 1.00 85.94 95 LEU A C 1
ATOM 734 O O . LEU A 1 95 ? -5.683 9.292 -8.914 1.00 85.94 95 LEU A O 1
ATOM 738 N N . PHE A 1 96 ? -4.164 8.678 -7.365 1.00 82.94 96 PHE A N 1
ATOM 739 C CA . PHE A 1 96 ? -5.117 8.566 -6.251 1.00 82.94 96 PHE A CA 1
ATOM 740 C C . PHE A 1 96 ? -5.068 9.735 -5.260 1.00 82.94 96 PHE A C 1
ATOM 742 O O . PHE A 1 96 ? -6.077 10.028 -4.615 1.00 82.94 96 PHE A O 1
ATOM 749 N N . LEU A 1 97 ? -3.925 10.405 -5.102 1.00 84.75 97 LEU A N 1
ATOM 750 C CA . LEU A 1 97 ? -3.749 11.431 -4.079 1.00 84.75 97 LEU A CA 1
ATOM 751 C C . LEU A 1 97 ? -4.180 12.815 -4.582 1.00 84.75 97 LEU A C 1
ATOM 753 O O . LEU A 1 97 ? -3.984 13.192 -5.735 1.00 84.75 97 LEU A O 1
ATOM 757 N N . ASN A 1 98 ? -4.744 13.620 -3.682 1.00 86.50 98 ASN A N 1
ATOM 758 C CA . ASN A 1 98 ? -5.091 15.005 -3.981 1.00 86.50 98 ASN A CA 1
ATOM 759 C C . ASN A 1 98 ? -3.832 15.817 -4.343 1.00 86.50 98 ASN A C 1
ATOM 761 O O . ASN A 1 98 ? -2.835 15.770 -3.621 1.00 86.50 98 ASN A O 1
ATOM 765 N N . ARG A 1 99 ? -3.908 16.644 -5.397 1.00 84.25 99 ARG A N 1
ATOM 766 C CA . ARG A 1 99 ? -2.813 17.513 -5.872 1.00 84.25 99 ARG A CA 1
ATOM 767 C C . ARG A 1 99 ? -2.160 18.354 -4.770 1.00 84.25 99 ARG A C 1
ATOM 769 O O . ARG A 1 99 ? -0.959 18.578 -4.826 1.00 84.25 99 ARG A O 1
ATOM 776 N N . ARG A 1 100 ? -2.920 18.785 -3.754 1.00 88.31 100 ARG A N 1
ATOM 777 C CA . ARG A 1 100 ? -2.374 19.547 -2.611 1.00 88.31 100 ARG A CA 1
ATOM 778 C C . ARG A 1 100 ? -1.471 18.714 -1.693 1.00 88.31 100 ARG A C 1
ATOM 780 O O . ARG A 1 100 ? -0.529 19.250 -1.129 1.00 88.31 100 ARG A O 1
ATOM 787 N N . LEU A 1 101 ? -1.764 17.423 -1.538 1.00 89.00 101 LEU A N 1
ATOM 788 C CA . LEU A 1 101 ? -1.015 16.503 -0.672 1.00 89.00 101 LEU A CA 1
ATOM 789 C C . LEU A 1 101 ? 0.109 15.780 -1.420 1.00 89.00 101 LEU A C 1
ATOM 791 O O . LEU A 1 101 ? 1.028 15.265 -0.791 1.00 89.00 101 LEU A O 1
ATOM 795 N N . LEU A 1 102 ? 0.056 15.771 -2.753 1.00 90.69 102 LEU A N 1
ATOM 796 C CA . LEU A 1 102 ? 1.026 15.094 -3.608 1.00 90.69 102 LEU A CA 1
ATOM 797 C C . LEU A 1 102 ? 2.459 15.575 -3.365 1.00 90.69 102 LEU A C 1
ATOM 799 O O . LEU A 1 102 ? 3.352 14.751 -3.199 1.00 90.69 102 LEU A O 1
ATOM 803 N N . ALA A 1 103 ? 2.674 16.889 -3.278 1.00 90.31 103 ALA A N 1
ATOM 804 C CA . ALA A 1 103 ? 4.005 17.441 -3.029 1.00 90.31 103 ALA A CA 1
ATOM 805 C C . ALA A 1 103 ? 4.558 17.017 -1.657 1.00 90.31 103 ALA A C 1
ATOM 807 O O . ALA A 1 103 ? 5.695 16.559 -1.564 1.00 90.31 103 ALA A O 1
ATOM 808 N N . ALA A 1 104 ? 3.735 17.104 -0.606 1.00 91.94 104 ALA A N 1
ATOM 809 C CA . ALA A 1 104 ? 4.122 16.690 0.741 1.00 91.94 104 ALA A CA 1
ATOM 810 C C . ALA A 1 104 ? 4.456 15.192 0.798 1.00 91.94 104 ALA A C 1
ATOM 812 O O . ALA A 1 104 ? 5.459 14.805 1.396 1.00 91.94 104 ALA A O 1
ATOM 813 N N . PHE A 1 105 ? 3.656 14.358 0.125 1.00 91.06 105 PHE A N 1
ATOM 814 C CA . PHE A 1 105 ? 3.927 12.930 0.024 1.00 91.06 105 PHE A CA 1
ATOM 815 C C . PHE A 1 105 ? 5.252 12.655 -0.690 1.00 91.06 105 PHE A C 1
ATOM 817 O O . PHE A 1 105 ? 6.049 11.878 -0.179 1.00 91.06 105 PHE A O 1
ATOM 824 N N . LEU A 1 106 ? 5.511 13.286 -1.842 1.00 90.81 106 LEU A N 1
ATOM 825 C CA . LEU A 1 106 ? 6.741 13.043 -2.604 1.00 90.81 106 LEU A CA 1
ATOM 826 C C . LEU A 1 106 ? 7.994 13.412 -1.809 1.00 90.81 106 LEU A C 1
ATOM 828 O O . LEU A 1 106 ? 8.955 12.648 -1.820 1.00 90.81 106 LEU A O 1
ATOM 832 N N . ILE A 1 107 ? 7.972 14.537 -1.089 1.00 92.38 107 ILE A N 1
ATOM 833 C CA . ILE A 1 107 ? 9.094 14.951 -0.237 1.00 92.38 107 ILE A CA 1
ATOM 834 C C . ILE A 1 107 ? 9.348 13.901 0.849 1.00 92.38 107 ILE A C 1
ATOM 836 O O . ILE A 1 107 ? 10.476 13.433 0.997 1.00 92.38 107 ILE A O 1
ATOM 840 N N . LEU A 1 108 ? 8.301 13.488 1.572 1.00 91.00 108 LEU A N 1
ATOM 841 C CA . LEU A 1 108 ? 8.424 12.487 2.633 1.00 91.00 108 LEU A CA 1
ATOM 842 C C . LEU A 1 108 ? 8.888 11.135 2.085 1.00 91.00 108 LEU A C 1
ATOM 844 O O . LEU A 1 108 ? 9.806 10.536 2.638 1.00 91.00 108 LEU A O 1
ATOM 848 N N . PHE A 1 109 ? 8.308 10.683 0.977 1.00 88.94 109 PHE A N 1
ATOM 849 C CA . PHE A 1 109 ? 8.632 9.404 0.356 1.00 88.94 109 PHE A CA 1
ATOM 850 C C . PHE A 1 109 ? 10.085 9.352 -0.131 1.00 88.94 109 PHE A C 1
ATOM 852 O O . PHE A 1 109 ? 10.812 8.426 0.224 1.00 88.94 109 PHE A O 1
ATOM 859 N N . LEU A 1 110 ? 10.536 10.370 -0.872 1.00 87.81 110 LEU A N 1
ATOM 860 C CA . LEU A 1 110 ? 11.920 10.448 -1.348 1.00 87.81 110 LEU A CA 1
ATOM 861 C C . LEU A 1 110 ? 12.906 10.581 -0.185 1.00 87.81 110 LEU A C 1
ATOM 863 O O . LEU A 1 110 ? 13.933 9.908 -0.184 1.00 87.81 110 LEU A O 1
ATOM 867 N N . SER A 1 111 ? 12.580 11.385 0.835 1.00 88.50 111 SER A N 1
ATOM 868 C CA . SER A 1 111 ? 13.418 11.480 2.036 1.00 88.50 111 SER A CA 1
ATOM 869 C C . SER A 1 111 ? 13.527 10.134 2.760 1.00 88.50 111 SER A C 1
ATOM 871 O O . SER A 1 111 ? 14.618 9.749 3.170 1.00 88.50 111 SER A O 1
ATOM 873 N N . GLY A 1 112 ? 12.430 9.375 2.841 1.00 86.00 112 GLY A N 1
ATOM 874 C CA . GLY A 1 112 ? 12.408 8.047 3.445 1.00 86.00 112 GLY A CA 1
ATOM 875 C C . GLY A 1 112 ? 13.347 7.071 2.743 1.00 86.00 112 GLY A C 1
ATOM 876 O O . GLY A 1 112 ? 14.084 6.367 3.420 1.00 86.00 112 GLY A O 1
ATOM 877 N N . ILE A 1 113 ? 13.388 7.087 1.407 1.00 84.06 113 ILE A N 1
ATOM 878 C CA . ILE A 1 113 ? 14.311 6.247 0.624 1.00 84.06 113 ILE A CA 1
ATOM 879 C C . ILE A 1 113 ? 15.775 6.610 0.910 1.00 84.06 113 ILE A C 1
ATOM 881 O O . ILE A 1 113 ? 16.617 5.722 1.011 1.00 84.06 113 ILE A O 1
ATOM 885 N N . VAL A 1 114 ? 16.083 7.903 1.060 1.00 84.12 114 VAL A N 1
ATOM 886 C CA . VAL A 1 114 ? 17.451 8.373 1.341 1.00 84.12 114 VAL A CA 1
ATOM 887 C C . VAL A 1 114 ? 17.905 7.983 2.749 1.00 84.12 114 VAL A C 1
ATOM 889 O O . VAL A 1 114 ? 19.035 7.535 2.921 1.00 84.12 114 VAL A O 1
ATOM 892 N N . PHE A 1 115 ? 17.042 8.143 3.757 1.00 85.69 115 PHE A N 1
ATOM 893 C CA . PHE A 1 115 ? 17.388 7.828 5.149 1.00 85.69 115 PHE A CA 1
ATOM 894 C C . PHE A 1 115 ? 17.331 6.330 5.466 1.00 85.69 115 PHE A C 1
ATOM 896 O O . PHE A 1 115 ? 18.066 5.864 6.334 1.00 85.69 115 PHE A O 1
ATOM 903 N N . PHE A 1 116 ? 16.472 5.581 4.774 1.00 81.31 116 PHE A N 1
ATOM 904 C CA . PHE A 1 116 ? 16.233 4.159 5.007 1.00 81.31 116 PHE A CA 1
ATOM 905 C C . PHE A 1 116 ? 16.332 3.390 3.681 1.00 81.31 116 PHE A C 1
ATOM 907 O O . PHE A 1 116 ? 15.303 3.033 3.095 1.00 81.31 116 PHE A O 1
ATOM 914 N N . PRO A 1 117 ? 17.559 3.146 3.180 1.00 70.69 117 PRO A N 1
ATOM 915 C CA . PRO A 1 117 ? 17.757 2.425 1.932 1.00 70.69 117 PRO A CA 1
ATOM 916 C C . PRO A 1 117 ? 17.200 1.003 2.041 1.00 70.69 117 PRO A C 1
ATOM 918 O O . PRO A 1 117 ? 17.421 0.292 3.024 1.00 70.69 117 PRO A O 1
ATOM 921 N N . ILE A 1 118 ? 16.461 0.588 1.017 1.00 67.75 118 ILE A N 1
ATOM 922 C CA . ILE A 1 118 ? 15.845 -0.735 0.960 1.00 67.75 118 ILE A CA 1
ATOM 923 C C . ILE A 1 118 ? 16.883 -1.693 0.380 1.00 67.75 118 ILE A C 1
ATOM 925 O O . ILE A 1 118 ? 17.231 -1.579 -0.783 1.00 67.75 118 ILE A O 1
ATOM 929 N N . VAL A 1 119 ? 17.394 -2.613 1.199 1.00 65.31 119 VAL A N 1
ATOM 930 C CA . VAL A 1 119 ? 18.485 -3.527 0.801 1.00 65.31 119 VAL A CA 1
ATOM 931 C C . VAL A 1 119 ? 17.957 -4.779 0.086 1.00 65.31 119 VAL A C 1
ATOM 933 O O . VAL A 1 119 ? 18.690 -5.448 -0.638 1.00 65.31 119 VAL A O 1
ATOM 936 N N . ASN A 1 120 ? 16.678 -5.119 0.279 1.00 69.62 120 ASN A N 1
ATOM 937 C CA . ASN A 1 120 ? 16.046 -6.236 -0.414 1.00 69.62 120 ASN A CA 1
ATOM 938 C C . ASN A 1 120 ? 14.525 -6.062 -0.483 1.00 69.62 120 ASN A C 1
ATOM 940 O O . ASN A 1 120 ? 13.844 -6.012 0.548 1.00 69.62 120 ASN A O 1
ATOM 944 N N . ILE A 1 121 ? 13.976 -6.008 -1.697 1.00 71.00 121 ILE A N 1
ATOM 945 C CA . ILE A 1 121 ? 12.527 -5.947 -1.891 1.00 71.00 121 ILE A CA 1
ATOM 946 C C . ILE A 1 121 ? 11.956 -7.362 -1.973 1.00 71.00 121 ILE A C 1
ATOM 948 O O . ILE A 1 121 ? 12.069 -8.054 -2.985 1.00 71.00 121 ILE A O 1
ATOM 952 N N . SER A 1 122 ? 11.264 -7.753 -0.906 1.00 80.06 122 SER A N 1
ATOM 953 C CA . SER A 1 122 ? 10.425 -8.948 -0.856 1.00 80.06 122 SER A CA 1
ATOM 954 C C . SER A 1 122 ? 8.944 -8.573 -0.954 1.00 80.06 122 SER A C 1
ATOM 956 O O . SER A 1 122 ? 8.552 -7.417 -0.804 1.00 80.06 122 SER A O 1
ATOM 958 N N . TRP A 1 123 ? 8.063 -9.551 -1.163 1.00 80.31 123 TRP A N 1
ATOM 959 C CA . TRP A 1 123 ? 6.619 -9.286 -1.112 1.00 80.31 123 TRP A CA 1
ATOM 960 C C . TRP A 1 123 ? 6.185 -8.731 0.252 1.00 80.31 123 TRP A C 1
ATOM 962 O O . TRP A 1 123 ? 5.320 -7.857 0.321 1.00 80.31 123 TRP A O 1
ATOM 972 N N . TYR A 1 124 ? 6.848 -9.167 1.327 1.00 82.25 124 TYR A N 1
ATOM 973 C CA . TYR A 1 124 ? 6.622 -8.663 2.678 1.00 82.25 124 TYR A CA 1
ATOM 974 C C . TYR A 1 124 ? 6.994 -7.187 2.820 1.00 82.25 124 TYR A C 1
ATOM 976 O O . TYR A 1 124 ? 6.245 -6.444 3.450 1.00 82.25 124 TYR A O 1
ATOM 984 N N . SER A 1 125 ? 8.082 -6.733 2.189 1.00 80.69 125 SER A N 1
ATOM 985 C CA . SER A 1 125 ? 8.516 -5.332 2.279 1.00 80.69 125 SER A CA 1
ATOM 986 C C . SER A 1 125 ? 7.585 -4.356 1.553 1.00 80.69 125 SER A C 1
ATOM 988 O O . SER A 1 125 ? 7.700 -3.154 1.760 1.00 80.69 125 SER A O 1
ATOM 990 N N . VAL A 1 126 ? 6.649 -4.845 0.731 1.00 85.12 126 VAL A N 1
ATOM 991 C CA . VAL A 1 126 ? 5.614 -4.018 0.085 1.00 85.12 126 VAL A CA 1
ATOM 992 C C . VAL A 1 126 ? 4.271 -4.160 0.803 1.00 85.12 126 VAL A C 1
ATOM 994 O O . VAL A 1 126 ? 3.638 -3.161 1.143 1.00 85.12 126 VAL A O 1
ATOM 997 N N . LEU A 1 127 ? 3.826 -5.392 1.065 1.00 89.31 127 LEU A N 1
ATOM 998 C CA . LEU A 1 127 ? 2.503 -5.644 1.640 1.00 89.31 127 LEU A CA 1
ATOM 999 C C . LEU A 1 127 ? 2.413 -5.231 3.116 1.00 89.31 127 LEU A C 1
ATOM 1001 O O . LEU A 1 127 ? 1.398 -4.672 3.535 1.00 89.31 127 LEU A O 1
ATOM 1005 N N . PHE A 1 128 ? 3.457 -5.491 3.908 1.00 88.56 128 PHE A N 1
ATOM 1006 C CA . PHE A 1 128 ? 3.426 -5.222 5.346 1.00 88.56 128 PHE A CA 1
ATOM 1007 C C . PHE A 1 128 ? 3.340 -3.720 5.663 1.00 88.56 128 PHE A C 1
ATOM 1009 O O . PHE A 1 128 ? 2.454 -3.352 6.436 1.00 88.56 128 PHE A O 1
ATOM 1016 N N . PRO A 1 129 ? 4.137 -2.824 5.040 1.00 88.06 129 PRO A N 1
ATOM 1017 C CA . PRO A 1 129 ? 3.979 -1.384 5.249 1.00 88.06 129 PRO A CA 1
ATOM 1018 C C . PRO A 1 129 ? 2.611 -0.851 4.808 1.00 88.06 129 PRO A C 1
ATOM 1020 O O . PRO A 1 129 ? 2.044 -0.001 5.493 1.00 88.06 129 PRO A O 1
ATOM 1023 N N . LEU A 1 130 ? 2.045 -1.376 3.711 1.00 90.06 130 LEU A N 1
ATOM 1024 C CA . LEU A 1 130 ? 0.693 -1.016 3.265 1.00 90.06 130 LEU A CA 1
ATOM 1025 C C . LEU A 1 130 ? -0.358 -1.378 4.322 1.00 90.06 130 LEU A C 1
ATOM 1027 O O . LEU A 1 130 ? -1.162 -0.529 4.710 1.00 90.06 130 LEU A O 1
ATOM 1031 N N . LEU A 1 131 ? -0.333 -2.618 4.819 1.00 91.44 131 LEU A N 1
ATOM 1032 C CA . LEU A 1 131 ? -1.238 -3.074 5.877 1.00 91.44 131 LEU A CA 1
ATOM 1033 C C . LEU A 1 131 ? -1.058 -2.266 7.162 1.00 91.44 131 LEU A C 1
ATOM 1035 O O . LEU A 1 131 ? -2.047 -1.828 7.746 1.00 91.44 131 LEU A O 1
ATOM 1039 N N . LEU A 1 132 ? 0.186 -2.033 7.583 1.00 91.12 132 LEU A N 1
ATOM 1040 C CA . LEU A 1 132 ? 0.490 -1.256 8.781 1.00 91.12 132 LEU A CA 1
ATOM 1041 C C . LEU A 1 132 ? -0.055 0.175 8.667 1.00 91.12 132 LEU A C 1
ATOM 1043 O O . LEU A 1 132 ? -0.666 0.672 9.613 1.00 91.12 132 LEU A O 1
ATOM 1047 N N . GLY A 1 133 ? 0.087 0.798 7.494 1.00 91.06 133 GLY A N 1
ATOM 1048 C CA . GLY A 1 133 ? -0.484 2.108 7.188 1.00 91.06 133 GLY A CA 1
ATOM 1049 C C . GLY A 1 133 ? -2.004 2.128 7.352 1.00 91.06 133 GLY A C 1
ATOM 1050 O O . GLY A 1 133 ? -2.528 2.932 8.126 1.00 91.06 133 GLY A O 1
ATOM 1051 N N . PHE A 1 134 ? -2.721 1.202 6.711 1.00 90.12 134 PHE A N 1
ATOM 1052 C CA . PHE A 1 134 ? -4.181 1.128 6.836 1.00 90.12 134 PHE A CA 1
ATOM 1053 C C . PHE A 1 134 ? -4.656 0.782 8.255 1.00 90.12 134 PHE A C 1
ATOM 1055 O O . PHE A 1 134 ? -5.642 1.350 8.726 1.00 90.12 134 PHE A O 1
ATOM 1062 N N . ILE A 1 135 ? -3.962 -0.107 8.971 1.00 90.81 135 ILE A N 1
ATOM 1063 C CA . ILE A 1 135 ? -4.310 -0.425 10.363 1.00 90.81 135 ILE A CA 1
ATOM 1064 C C . ILE A 1 135 ? -4.074 0.794 11.260 1.00 90.81 135 ILE A C 1
ATOM 1066 O O . ILE A 1 135 ? -4.916 1.091 12.104 1.00 90.81 135 ILE A O 1
ATOM 1070 N N . SER A 1 136 ? -2.985 1.544 11.060 1.00 90.94 136 SER A N 1
ATOM 1071 C CA . SER A 1 136 ? -2.737 2.776 11.820 1.00 90.94 136 SER A CA 1
ATOM 1072 C C . SER A 1 136 ? -3.846 3.811 11.602 1.00 90.94 136 SER A C 1
ATOM 1074 O O . SER A 1 136 ? -4.295 4.449 12.555 1.00 90.94 136 SER A O 1
ATOM 1076 N N . HIS A 1 137 ? -4.373 3.892 10.376 1.00 88.94 137 HIS A N 1
ATOM 1077 C CA . HIS A 1 137 ? -5.518 4.731 10.050 1.00 88.94 137 HIS A CA 1
ATOM 1078 C C . HIS A 1 137 ? -6.784 4.301 10.812 1.00 88.94 137 HIS A C 1
ATOM 1080 O O . HIS A 1 137 ? -7.426 5.146 11.431 1.00 88.94 137 HIS A O 1
ATOM 1086 N N . LEU A 1 138 ? -7.085 2.996 10.893 1.00 89.62 138 LEU A N 1
ATOM 1087 C CA . LEU A 1 138 ? -8.181 2.497 11.739 1.00 89.62 138 LEU A CA 1
ATOM 1088 C C . LEU A 1 138 ? -7.965 2.782 13.226 1.00 89.62 138 LEU A C 1
ATOM 1090 O O . LEU A 1 138 ? -8.906 3.078 13.955 1.00 89.62 138 LEU A O 1
ATOM 1094 N N . ILE A 1 139 ? -6.738 2.670 13.726 1.00 90.75 139 ILE A N 1
ATOM 1095 C CA . ILE A 1 139 ? -6.480 2.961 15.138 1.00 90.75 139 ILE A CA 1
ATOM 1096 C C . ILE A 1 139 ? -6.833 4.423 15.422 1.00 90.75 139 ILE A C 1
ATOM 1098 O O . ILE A 1 139 ? -7.565 4.686 16.377 1.00 90.75 139 ILE A O 1
ATOM 1102 N N . LEU A 1 140 ? -6.398 5.348 14.564 1.00 89.94 140 LEU A N 1
ATOM 1103 C CA . LEU A 1 140 ? -6.696 6.778 14.682 1.00 89.94 140 LEU A CA 1
ATOM 1104 C C . LEU A 1 140 ? -8.195 7.074 14.566 1.00 89.94 140 LEU A C 1
ATOM 1106 O O . LEU A 1 140 ? -8.750 7.777 15.413 1.00 89.94 140 LEU A O 1
ATOM 1110 N N . ASP A 1 141 ? -8.876 6.479 13.590 1.00 86.69 141 ASP A N 1
ATOM 1111 C CA . ASP A 1 141 ? -10.313 6.682 13.391 1.00 86.69 141 ASP A CA 1
ATOM 1112 C C . ASP A 1 141 ? -11.147 6.197 14.595 1.00 86.69 141 ASP A C 1
ATOM 1114 O O . ASP A 1 141 ? -12.241 6.707 14.846 1.00 86.69 141 ASP A O 1
ATOM 1118 N N . SER A 1 142 ? -10.631 5.264 15.405 1.00 89.50 142 SER A N 1
ATOM 1119 C CA . SER A 1 142 ? -11.352 4.725 16.566 1.00 89.50 142 SER A CA 1
ATOM 1120 C C . SER A 1 142 ? -11.457 5.732 17.715 1.00 89.50 142 SER A C 1
ATOM 1122 O O . SER A 1 142 ? -12.318 5.592 18.591 1.00 89.50 142 SER A O 1
ATOM 1124 N N . PHE A 1 143 ? -10.617 6.772 17.696 1.00 89.19 143 PHE A N 1
ATOM 1125 C CA . PHE A 1 143 ? -10.686 7.901 18.622 1.00 89.19 143 PHE A CA 1
ATOM 1126 C C . PHE A 1 143 ? -11.761 8.919 18.235 1.00 89.19 143 PHE A C 1
ATOM 1128 O O . PHE A 1 143 ? -12.084 9.790 19.046 1.00 89.19 143 PHE A O 1
ATOM 1135 N N . THR A 1 144 ? -12.346 8.815 17.038 1.00 87.31 144 THR A N 1
ATOM 1136 C CA . THR A 1 144 ? -13.441 9.700 16.633 1.00 87.31 144 THR A CA 1
ATOM 1137 C C . THR A 1 144 ? -14.735 9.365 17.391 1.00 87.31 144 THR A C 1
ATOM 1139 O O . THR A 1 144 ? -14.996 8.193 17.691 1.00 87.31 144 THR A O 1
ATOM 1142 N N . PRO A 1 145 ? -15.605 10.358 17.672 1.00 81.75 145 PRO A N 1
ATOM 1143 C CA . PRO A 1 145 ? -16.882 10.122 18.352 1.00 81.75 145 PRO A CA 1
ATOM 1144 C C . PRO A 1 145 ? -17.791 9.113 17.634 1.00 81.75 145 PRO A C 1
ATOM 1146 O O . PRO A 1 145 ? -18.567 8.411 18.277 1.00 81.75 145 PRO A O 1
ATOM 1149 N N . SER A 1 146 ? -17.681 9.001 16.305 1.00 81.06 146 SER A N 1
ATOM 1150 C CA . SER A 1 146 ? -18.473 8.063 15.501 1.00 81.06 146 SER A CA 1
ATOM 1151 C C . SER A 1 146 ? -18.088 6.593 15.689 1.00 81.06 146 SER A C 1
ATOM 1153 O O . SER A 1 146 ? -18.934 5.727 15.443 1.00 81.06 146 SER A O 1
ATOM 1155 N N . GLY A 1 147 ? -16.858 6.311 16.134 1.00 83.38 147 GLY A N 1
ATOM 1156 C CA . GLY A 1 147 ? -16.297 4.960 16.171 1.00 83.38 147 GLY A CA 1
ATOM 1157 C C . GLY A 1 147 ? -16.112 4.335 14.784 1.00 83.38 147 GLY A C 1
ATOM 1158 O O . GLY A 1 147 ? -16.349 4.974 13.758 1.00 83.38 147 GLY A O 1
ATOM 1159 N N . ILE A 1 148 ? -15.700 3.066 14.773 1.00 87.25 148 ILE A N 1
ATOM 1160 C CA . ILE A 1 148 ? -15.426 2.273 13.564 1.00 87.25 148 ILE A CA 1
ATOM 1161 C C . ILE A 1 148 ? -16.190 0.960 13.605 1.00 87.25 148 ILE A C 1
ATOM 1163 O O . ILE A 1 148 ? -16.264 0.306 14.642 1.00 87.25 148 ILE A O 1
ATOM 1167 N N . GLU A 1 149 ? -16.686 0.524 12.456 1.00 88.56 149 GLU A N 1
ATOM 1168 C CA . GLU A 1 149 ? -17.313 -0.784 12.276 1.00 88.56 149 GLU A CA 1
ATOM 1169 C C . GLU A 1 149 ? -16.315 -1.777 11.660 1.00 88.56 149 GLU A C 1
ATOM 1171 O O . GLU A 1 149 ? 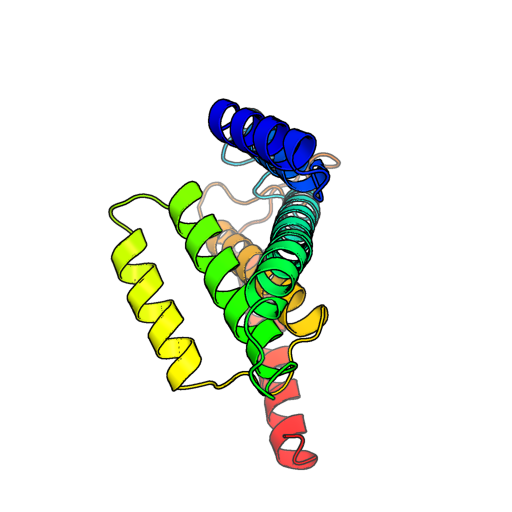-16.372 -2.096 10.472 1.00 88.56 149 GLU A O 1
ATOM 1176 N N . LEU A 1 150 ? -15.384 -2.277 12.481 1.00 85.19 150 LEU A N 1
ATOM 1177 C CA . LEU A 1 150 ? -14.254 -3.105 12.022 1.00 85.19 150 LEU A CA 1
ATOM 1178 C C . LEU A 1 150 ? -14.660 -4.343 11.218 1.00 85.19 150 LEU A C 1
ATOM 1180 O O . LEU A 1 150 ? -13.908 -4.788 10.355 1.00 85.19 150 LEU A O 1
ATOM 1184 N N . PHE A 1 151 ? -15.815 -4.921 11.536 1.00 85.88 151 PHE A N 1
ATOM 1185 C CA . PHE A 1 151 ? -16.233 -6.228 11.039 1.00 85.88 151 PHE A CA 1
ATOM 1186 C C . PHE A 1 151 ? -17.248 -6.152 9.898 1.00 85.88 151 PHE A C 1
ATOM 1188 O O . PHE A 1 151 ? -17.831 -7.176 9.544 1.00 85.88 151 PHE A O 1
ATOM 1195 N N . ARG A 1 152 ? -17.476 -4.980 9.292 1.00 82.81 152 ARG A N 1
ATOM 1196 C CA . ARG A 1 152 ? -18.274 -4.916 8.059 1.00 82.81 152 ARG A CA 1
ATOM 1197 C C . ARG A 1 152 ? -17.589 -5.726 6.942 1.00 82.81 152 ARG A C 1
ATOM 1199 O O . ARG A 1 152 ? -16.364 -5.713 6.863 1.00 82.81 152 ARG A O 1
ATOM 1206 N N . PRO A 1 153 ? -18.342 -6.444 6.087 1.00 79.56 153 PRO A N 1
ATOM 1207 C CA . PRO A 1 153 ? -19.808 -6.487 5.988 1.00 79.56 153 PRO A CA 1
ATOM 1208 C C . PRO A 1 153 ? -20.507 -7.455 6.964 1.00 79.56 153 PRO A C 1
ATOM 1210 O O . PRO A 1 153 ? -21.730 -7.459 7.023 1.00 79.56 153 PRO A O 1
ATOM 1213 N N . PHE A 1 154 ? -19.769 -8.254 7.736 1.00 84.44 154 PHE A N 1
ATOM 1214 C CA . PHE A 1 154 ? -20.333 -9.304 8.596 1.00 84.44 154 PHE A CA 1
ATOM 1215 C C . PHE A 1 154 ? -21.020 -8.778 9.863 1.00 84.44 154 PHE A C 1
ATOM 1217 O O . PHE A 1 154 ? -21.970 -9.383 10.352 1.00 84.44 154 PHE A O 1
ATOM 1224 N N . SER A 1 155 ? -20.552 -7.658 10.418 1.00 83.38 155 SER A N 1
ATOM 1225 C CA . SER A 1 155 ? -21.149 -7.034 11.601 1.00 83.38 155 SER A CA 1
ATOM 1226 C C . SER A 1 155 ? -21.022 -5.513 11.568 1.00 83.38 155 SER A C 1
ATOM 1228 O O . SER A 1 155 ? -19.989 -4.962 11.193 1.00 83.38 155 SER A O 1
ATOM 1230 N N . SER A 1 156 ? -22.074 -4.829 12.016 1.00 83.75 156 SER A N 1
ATOM 1231 C CA . SER A 1 156 ? -22.133 -3.373 12.196 1.00 83.75 156 SER A CA 1
ATOM 1232 C C . SER A 1 156 ? -21.750 -2.924 13.614 1.00 83.75 156 SER A C 1
ATOM 1234 O O . SER A 1 156 ? -21.978 -1.773 13.988 1.00 83.75 156 SER A O 1
ATOM 1236 N N . LYS A 1 157 ? -21.173 -3.815 14.436 1.00 85.81 157 LYS A N 1
ATOM 1237 C CA . LYS A 1 157 ? -20.748 -3.465 15.796 1.00 85.81 157 LYS A CA 1
ATOM 1238 C C . LYS A 1 157 ? -19.632 -2.421 15.755 1.00 85.81 157 LYS A C 1
ATOM 1240 O O . LYS A 1 157 ? -18.590 -2.633 15.135 1.00 85.81 157 LYS A O 1
ATOM 1245 N N . LYS A 1 158 ? -19.845 -1.323 16.478 1.00 86.00 158 LYS A N 1
ATOM 1246 C CA . LYS A 1 158 ? -18.888 -0.224 16.586 1.00 86.00 158 LYS A CA 1
ATOM 1247 C C . LYS A 1 158 ? -17.874 -0.466 17.695 1.00 86.00 158 LYS A C 1
ATOM 1249 O O . LYS A 1 158 ? -18.214 -0.908 18.794 1.00 86.00 158 LYS A O 1
ATOM 1254 N N . VAL A 1 159 ? -16.630 -0.125 17.407 1.00 86.94 159 VAL A N 1
ATOM 1255 C CA . VAL A 1 159 ? -15.549 0.027 18.379 1.00 86.94 159 VAL A CA 1
ATOM 1256 C C . VAL A 1 159 ? -15.111 1.480 18.442 1.00 86.94 159 VAL A C 1
ATOM 1258 O O . VAL A 1 159 ? -15.182 2.226 17.470 1.00 86.94 159 VAL A O 1
ATOM 1261 N N . HIS A 1 160 ? -14.662 1.867 19.627 1.00 89.44 160 HIS A N 1
ATOM 1262 C CA . HIS A 1 160 ? -14.341 3.243 19.981 1.00 89.44 160 HIS A CA 1
ATOM 1263 C C . HIS A 1 160 ? -12.978 3.295 20.683 1.00 89.44 160 HIS A C 1
ATOM 1265 O O . HIS A 1 160 ? -12.234 2.315 20.717 1.00 89.44 160 HIS A O 1
ATOM 1271 N N . LYS A 1 161 ? -12.692 4.419 21.337 1.00 90.25 161 LYS A N 1
ATOM 1272 C CA . LYS A 1 161 ? -11.429 4.761 22.000 1.00 90.25 161 LYS A CA 1
ATOM 1273 C C . LYS A 1 161 ? -10.749 3.644 22.807 1.00 90.25 161 LYS A C 1
ATOM 1275 O O . LYS A 1 161 ? -9.532 3.520 22.740 1.00 90.25 161 LYS A O 1
ATOM 1280 N N . LYS A 1 162 ? -11.495 2.814 23.554 1.00 90.50 162 LYS A N 1
ATOM 1281 C CA . LYS A 1 162 ? -10.906 1.698 24.331 1.00 90.50 162 LYS A CA 1
ATOM 1282 C C . LYS A 1 162 ? -10.166 0.698 23.435 1.00 90.50 162 LYS A C 1
ATOM 1284 O O . LYS A 1 162 ? -9.096 0.229 23.805 1.00 90.50 162 LYS A O 1
ATOM 1289 N N . PHE A 1 163 ? -10.719 0.411 22.256 1.00 89.69 163 PHE A N 1
ATOM 1290 C CA . PHE A 1 163 ? -10.079 -0.441 21.258 1.00 89.69 163 PHE A CA 1
ATOM 1291 C C . PHE A 1 163 ? -8.816 0.222 20.697 1.00 89.69 163 PHE A C 1
ATOM 1293 O O . PHE A 1 163 ? -7.768 -0.412 20.668 1.00 89.69 163 PHE A O 1
ATOM 1300 N N . GLY A 1 164 ? -8.892 1.506 20.330 1.00 89.38 164 GLY A N 1
ATOM 1301 C CA . GLY A 1 164 ? -7.736 2.261 19.837 1.00 89.38 164 GLY A CA 1
ATOM 1302 C C . GLY A 1 164 ? -6.564 2.259 20.814 1.00 89.38 164 GLY A C 1
ATOM 1303 O O . GLY A 1 164 ? -5.440 1.960 20.424 1.00 89.38 164 GLY A O 1
ATOM 1304 N N . ILE A 1 165 ? -6.835 2.503 22.099 1.00 92.81 165 ILE A N 1
ATOM 1305 C CA . ILE A 1 165 ? -5.816 2.458 23.158 1.00 92.81 165 ILE A CA 1
ATOM 1306 C C . ILE A 1 165 ? -5.210 1.053 23.275 1.00 92.81 165 ILE A C 1
ATOM 1308 O O . ILE A 1 165 ? -3.989 0.925 23.314 1.00 92.81 165 ILE A O 1
ATOM 1312 N N . ALA A 1 166 ? -6.035 0.001 23.289 1.00 93.06 166 ALA A N 1
ATOM 1313 C CA . ALA A 1 166 ? -5.544 -1.376 23.354 1.00 93.06 166 ALA A CA 1
ATOM 1314 C C . ALA A 1 166 ? -4.634 -1.720 22.160 1.00 93.06 166 ALA A C 1
ATOM 1316 O O . ALA A 1 166 ? -3.566 -2.302 22.345 1.00 93.06 166 ALA A O 1
ATOM 1317 N N . MET A 1 167 ? -5.013 -1.301 20.949 1.00 92.00 167 MET A N 1
ATOM 1318 C CA . MET A 1 167 ? -4.211 -1.508 19.742 1.00 92.00 167 MET A CA 1
ATOM 1319 C C . MET A 1 167 ? -2.913 -0.698 19.742 1.00 92.00 167 MET A C 1
ATOM 1321 O O . MET A 1 167 ? -1.882 -1.220 19.328 1.00 92.00 167 MET A O 1
ATOM 1325 N N . MET A 1 168 ? -2.926 0.544 20.240 1.00 92.12 168 MET A N 1
ATOM 1326 C CA . MET A 1 168 ? -1.703 1.338 20.403 1.00 92.12 168 MET A CA 1
ATOM 1327 C C . MET A 1 168 ? -0.723 0.678 21.375 1.00 92.12 168 MET A C 1
ATOM 1329 O O . MET A 1 168 ? 0.468 0.615 21.082 1.00 92.12 168 MET A O 1
ATOM 1333 N N . ILE A 1 169 ? -1.215 0.157 22.505 1.00 93.62 169 ILE A N 1
ATOM 1334 C CA . ILE A 1 169 ? -0.383 -0.575 23.471 1.00 93.62 169 ILE A CA 1
ATOM 1335 C C . ILE A 1 169 ? 0.205 -1.824 22.810 1.00 93.62 169 ILE A C 1
ATOM 1337 O O . ILE A 1 169 ? 1.408 -2.054 22.909 1.00 93.62 169 ILE A O 1
ATOM 1341 N N . LEU A 1 170 ? -0.615 -2.594 22.089 1.00 92.44 170 LEU A N 1
ATOM 1342 C CA . LEU A 1 170 ? -0.156 -3.777 21.363 1.00 92.44 170 LEU A CA 1
ATOM 1343 C C . LEU A 1 170 ? 0.941 -3.430 20.343 1.00 92.44 170 LEU A C 1
ATOM 1345 O O . LEU A 1 170 ? 1.969 -4.100 20.299 1.00 92.44 170 LEU A O 1
ATOM 1349 N N . PHE A 1 171 ? 0.755 -2.365 19.559 1.00 90.94 171 PHE A N 1
ATOM 1350 C CA . PHE A 1 171 ? 1.749 -1.895 18.588 1.00 90.94 171 PHE A CA 1
ATOM 1351 C C . PHE A 1 171 ? 3.041 -1.438 19.268 1.00 90.94 171 PHE A C 1
ATOM 1353 O O . PHE A 1 171 ? 4.124 -1.779 18.798 1.00 90.94 171 PHE A O 1
ATOM 1360 N N . GLY A 1 172 ? 2.937 -0.732 20.396 1.00 90.56 172 GLY A N 1
ATOM 1361 C CA . GLY A 1 172 ? 4.092 -0.342 21.202 1.00 90.56 172 GLY A CA 1
ATOM 1362 C C . GLY A 1 172 ? 4.878 -1.551 21.711 1.00 90.56 172 GLY A C 1
ATOM 1363 O O . GLY A 1 172 ? 6.097 -1.593 21.566 1.00 90.56 172 GLY A O 1
ATOM 1364 N N . LEU A 1 173 ? 4.191 -2.572 22.232 1.00 92.38 173 LEU A N 1
ATOM 1365 C CA . LEU A 1 173 ? 4.828 -3.807 22.699 1.00 92.38 173 LEU A CA 1
ATOM 1366 C C . LEU A 1 173 ? 5.524 -4.564 21.562 1.00 92.38 173 LEU A C 1
ATOM 1368 O O . LEU A 1 173 ? 6.660 -5.001 21.732 1.00 92.38 173 LEU A O 1
ATOM 1372 N N . LEU A 1 174 ? 4.880 -4.682 20.396 1.00 90.06 174 LEU A N 1
ATOM 1373 C CA . LEU A 1 174 ? 5.474 -5.322 19.217 1.00 90.06 174 LEU A CA 1
ATOM 1374 C C . LEU A 1 174 ? 6.699 -4.556 18.704 1.00 90.06 174 LEU A C 1
ATOM 1376 O O . LEU A 1 174 ? 7.703 -5.174 18.354 1.00 90.06 174 LEU A O 1
ATOM 1380 N N . ALA A 1 175 ? 6.642 -3.223 18.695 1.00 88.00 175 ALA A N 1
ATOM 1381 C CA . ALA A 1 175 ? 7.766 -2.384 18.294 1.00 88.00 175 ALA A CA 1
ATOM 1382 C C . ALA A 1 175 ? 8.955 -2.534 19.254 1.00 88.00 175 ALA A C 1
ATOM 1384 O O . ALA A 1 175 ? 10.082 -2.725 18.800 1.00 88.00 175 ALA A O 1
ATOM 1385 N N . ILE A 1 176 ? 8.708 -2.522 20.570 1.00 90.12 176 ILE A N 1
ATOM 1386 C CA . ILE A 1 176 ? 9.746 -2.744 21.588 1.00 90.12 176 ILE A CA 1
ATOM 1387 C C . ILE A 1 176 ? 10.339 -4.147 21.449 1.00 90.12 176 ILE A C 1
ATOM 1389 O O . ILE A 1 176 ? 11.558 -4.297 21.464 1.00 90.12 176 ILE A O 1
ATOM 1393 N N . PHE A 1 177 ? 9.503 -5.173 21.274 1.00 88.94 177 PHE A N 1
ATOM 1394 C CA . PHE A 1 177 ? 9.966 -6.545 21.073 1.00 88.94 177 PHE A CA 1
ATOM 1395 C C . PHE A 1 177 ? 10.871 -6.661 19.840 1.00 88.94 177 PHE A C 1
ATOM 1397 O O . PHE A 1 177 ? 11.958 -7.230 19.926 1.00 88.94 177 PHE A O 1
ATOM 1404 N N . ASN A 1 178 ? 10.463 -6.068 18.714 1.00 86.19 178 ASN A N 1
ATOM 1405 C CA . ASN A 1 178 ? 11.274 -6.062 17.501 1.00 86.19 178 ASN A CA 1
ATOM 1406 C C . ASN A 1 178 ? 12.593 -5.299 17.700 1.00 86.19 178 ASN A C 1
ATOM 1408 O O . ASN A 1 178 ? 13.647 -5.786 17.307 1.00 86.19 178 ASN A O 1
ATOM 1412 N N . TRP A 1 179 ? 12.559 -4.149 18.379 1.00 84.88 179 TRP A N 1
ATOM 1413 C CA . TRP A 1 179 ? 13.757 -3.370 18.699 1.00 84.88 179 TRP A CA 1
ATOM 1414 C C . TRP A 1 179 ? 14.747 -4.153 19.569 1.00 84.88 179 TRP A C 1
ATOM 1416 O O . TRP A 1 179 ? 15.942 -4.191 19.282 1.00 84.88 179 TRP A O 1
ATOM 1426 N N . VAL A 1 180 ? 14.254 -4.836 20.607 1.00 87.25 180 VAL A N 1
ATOM 1427 C CA . VAL A 1 180 ? 15.079 -5.697 21.468 1.00 87.25 180 VAL A CA 1
ATOM 1428 C C . VAL A 1 180 ? 15.681 -6.853 20.670 1.00 87.25 180 VAL A C 1
ATOM 1430 O O . VAL A 1 180 ? 16.848 -7.182 20.880 1.00 87.25 180 VAL A O 1
ATOM 1433 N N . ASN A 1 181 ? 14.932 -7.451 19.742 1.00 83.81 181 ASN A N 1
ATOM 1434 C CA . ASN A 1 181 ? 15.458 -8.511 18.882 1.00 83.81 181 ASN A CA 1
ATOM 1435 C C . ASN A 1 181 ? 16.548 -8.001 17.936 1.00 83.81 181 ASN A C 1
ATOM 1437 O O . ASN A 1 181 ? 17.570 -8.669 17.799 1.00 83.81 181 ASN A O 1
ATOM 1441 N N . ILE A 1 182 ? 16.378 -6.815 17.345 1.00 81.69 182 ILE A N 1
ATOM 1442 C CA . ILE A 1 182 ? 17.413 -6.180 16.516 1.00 81.69 182 ILE A CA 1
ATOM 1443 C C . ILE A 1 182 ? 18.692 -5.966 17.340 1.00 81.69 182 ILE A C 1
ATOM 1445 O O . ILE A 1 182 ? 19.770 -6.365 16.906 1.00 81.69 182 ILE A O 1
ATOM 1449 N N . LEU A 1 183 ? 18.575 -5.430 18.563 1.00 79.88 183 LEU A N 1
ATOM 1450 C CA . LEU A 1 183 ? 19.722 -5.229 19.460 1.00 79.88 183 LEU A CA 1
ATOM 1451 C C . LEU A 1 183 ? 20.394 -6.542 19.895 1.00 79.88 183 LEU A C 1
ATOM 1453 O O . LEU A 1 183 ? 21.608 -6.572 20.072 1.00 79.88 183 LEU A O 1
ATOM 1457 N N . ARG A 1 184 ? 19.620 -7.615 20.105 1.00 75.69 184 ARG A N 1
ATOM 1458 C CA . ARG A 1 184 ? 20.140 -8.909 20.581 1.00 75.69 184 ARG A CA 1
ATOM 1459 C C . ARG A 1 184 ? 20.761 -9.765 19.483 1.00 75.69 184 ARG A C 1
ATOM 1461 O O . ARG A 1 184 ? 21.715 -10.479 19.768 1.00 75.69 184 ARG A O 1
ATOM 1468 N N . PHE A 1 185 ? 20.207 -9.736 18.273 1.00 72.44 185 PHE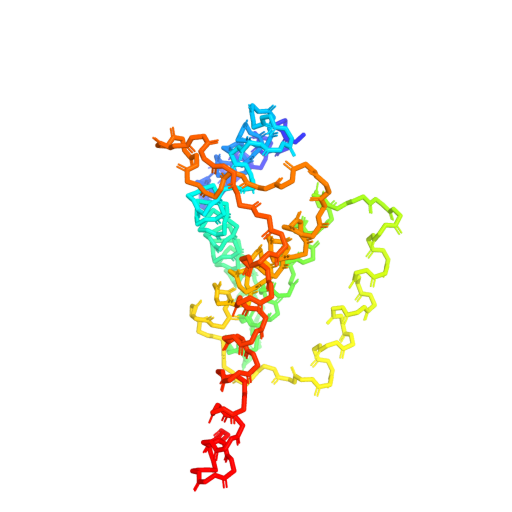 A N 1
ATOM 1469 C CA . PHE A 1 185 ? 20.579 -10.661 17.198 1.00 72.44 185 PHE A CA 1
ATOM 1470 C C . PHE A 1 185 ? 21.304 -9.998 16.025 1.00 72.44 185 PHE A C 1
ATOM 1472 O O . PHE A 1 185 ? 21.736 -10.713 15.127 1.00 72.44 185 PHE A O 1
ATOM 1479 N N . GLY A 1 186 ? 21.467 -8.668 16.021 1.00 55.34 186 GLY A N 1
ATOM 1480 C CA . GLY A 1 186 ? 22.283 -7.966 15.025 1.00 55.34 186 GLY A CA 1
ATOM 1481 C C . GLY A 1 186 ? 21.848 -8.211 13.577 1.00 55.34 186 GLY A C 1
ATOM 1482 O O . GLY A 1 186 ? 22.694 -8.241 12.690 1.00 55.34 186 GLY A O 1
ATOM 1483 N N . LEU A 1 187 ? 20.552 -8.439 13.338 1.00 50.78 187 LEU A N 1
ATOM 1484 C CA . LEU A 1 187 ? 20.015 -8.669 11.998 1.00 50.78 187 LEU A CA 1
ATOM 1485 C C . LEU A 1 187 ? 19.901 -7.332 11.253 1.00 50.78 187 LEU A C 1
ATOM 1487 O O . LEU A 1 187 ? 18.926 -6.600 11.432 1.00 50.78 187 LEU A O 1
ATOM 1491 N N . PHE A 1 188 ? 20.919 -7.051 10.441 1.00 48.50 188 PHE A N 1
ATOM 1492 C CA . PHE A 1 188 ? 20.838 -6.224 9.237 1.00 48.50 188 PHE A CA 1
ATOM 1493 C C . PHE A 1 188 ? 20.830 -7.136 8.010 1.00 48.50 188 PHE A C 1
ATOM 1495 O O . PHE A 1 188 ? 21.583 -8.137 8.025 1.00 48.50 188 PHE A O 1
#

Radius of gyration: 18.99 Å; chains: 1; bounding box: 47×30×52 Å

Foldseek 3Di:
DLVVLVVLLVVCVVVVAPSVLSVLVNVLVVCVVPPPPAALLLAQNSLVVNLVSLLVNLVSQLVVQLVVVVVDDDPCSQVSSVVSSVVSVLVVCVVPPDPVCSVVCVVVVVVCCVVPPDPDDDSCVRSVVSSVVSVLVSLVQQQDPVAHQHHPPVDSDGHHNVVSVVVVVVVVVVVVVVVVCCVVPVDD

pLDDT: mean 84.12, std 10.36, range [47.91, 93.62]

Secondary structure (DSSP, 8-state):
-HHHHHHHHHHHHHTTS-THHHHHHHHHHHHHHHS-TTSGGGSHHHHHHHHHHHHHHHHHHHHHHHHHHTTS--S-HHHHHHHHHHHHHHHHHHHHS-HHHHHHHHHHHHHHHHHS--S---HHHHHHHHHHHHHHHHHHHTTSTT-B-TTTTT----B-HHHHHHHHHHHHHHHHHHHHHHHHH---

Organism: NCBI:txid47311